Protein AF-0000000070921041 (afdb_homodimer)

Sequence (292 aa):
MDTFMQTALEEARKSLAEGGIPIGAAIVHRGRIIGRGHNRRVQQGSAILHAEMDALENAGRQPASVYRESVLYTTLSPCAMCSGAILLYGIGRVVIGEHRTFQGEEELLRARGVAVEVLQDRDCIQLMRAFITARPQLWNEDIGRAMDTFMQTALEEARKSLAEGGIPIGAAIVHRGRIIGRGHNRRVQQGSAILHAEMDALENAGRQPASVYRESVLYTTLSPCAMCSGAILLYGIGRVVIGEHRTFQGEEELLRARGVAVEVLQDRDCIQLMRAFITARPQLWNEDIGRA

Radius of gyration: 18.03 Å; Cα contacts (8 Å, |Δi|>4): 746; chains: 2; bounding box: 41×50×38 Å

InterPro domains:
  IPR002125 Cytidine and deoxycytidylate deaminase domain [PF00383] (3-97)
  IPR002125 Cytidine and deoxycytidylate deaminase domain [PS51747] (1-116)
  IPR016192 APOBEC/CMP deaminase, zinc-binding [PS00903] (50-86)
  IPR016193 Cytidine deaminase-like [SSF53927] (2-143)

Nearest PDB structures (foldseek):
  8vlm-assembly2_D  TM=9.927E-01  e=1.031E-20  Saccharomyces cerevisiae
  1ysb-assembly1_A  TM=9.900E-01  e=7.938E-21  Saccharomyces cerevisiae
  2o3k-assembly1_B  TM=9.902E-01  e=9.048E-21  Saccharomyces cerevisiae
  8vlj-assembly1_B  TM=9.900E-01  e=1.860E-20  Saccharomyces cerevisiae
  8vlm-assembly2_C  TM=9.827E-01  e=2.263E-20  Saccharomyces cerevisiae

Organism: NCBI:txid713585

Secondary structure (DSSP, 8-state):
--HHHHHHHHHHHHHHHTTS---EEEEEETTEEEEEEE--HHHHT-SS--HHHHHHHHH-S--HHHHHTEEEEEEE---HHHHHHHHHTT--EEEEEE-SS---SHHHHHHTT-EEEE---HHHHHHHHHHHHH-HHHHHHHTT--/--HHHHHHHHHHHHHHHTTS---EEEEEETTEEEEEEE--HHHHT-SS--HHHHHHHHH-S--HHHHHTEEEEEEE---HHHHHHHHHTT--EEEEEE-SS---SHHHHHHTT-EEEE---HHHHHHHHHHHHH-HHHHHHHTT--

Structure (mmCIF, N/CA/C/O backbone):
data_AF-0000000070921041-model_v1
#
loop_
_entity.id
_entity.type
_entity.pdbx_description
1 polymer 'Cytidine deaminase'
#
loop_
_atom_site.group_PDB
_atom_site.id
_atom_site.type_symbol
_atom_site.label_atom_id
_atom_site.label_alt_id
_atom_site.label_comp_id
_atom_site.label_asym_id
_atom_site.label_entity_id
_atom_site.label_seq_id
_atom_site.pdbx_PDB_ins_code
_atom_site.Cartn_x
_atom_site.Cartn_y
_atom_site.Cartn_z
_atom_site.occupancy
_atom_site.B_iso_or_equiv
_atom_site.auth_seq_id
_atom_site.auth_comp_id
_atom_site.auth_asym_id
_atom_site.auth_atom_id
_atom_site.pdbx_PDB_model_num
ATOM 1 N N . MET A 1 1 ? 2.525 25.25 13.242 1 79 1 MET A N 1
ATOM 2 C CA . MET A 1 1 ? 2.748 24.062 12.422 1 79 1 MET A CA 1
ATOM 3 C C . MET A 1 1 ? 4.027 24.203 11.609 1 79 1 MET A C 1
ATOM 5 O O . MET A 1 1 ? 4.344 25.281 11.117 1 79 1 MET A O 1
ATOM 9 N N . ASP A 1 2 ? 4.824 23.156 11.625 1 90.25 2 ASP A N 1
ATOM 10 C CA . ASP A 1 2 ? 6.051 23.266 10.844 1 90.25 2 ASP A CA 1
ATOM 11 C C . ASP A 1 2 ? 5.75 23.219 9.344 1 90.25 2 ASP A C 1
ATOM 13 O O . ASP A 1 2 ? 4.621 22.938 8.945 1 90.25 2 ASP A O 1
ATOM 17 N N . THR A 1 3 ? 6.691 23.672 8.523 1 97.38 3 THR A N 1
ATOM 18 C CA . THR A 1 3 ? 6.523 23.844 7.086 1 97.38 3 THR A CA 1
ATOM 19 C C . THR A 1 3 ? 6.152 22.531 6.418 1 97.38 3 THR A C 1
ATOM 21 O O . THR A 1 3 ? 5.406 22.516 5.438 1 97.38 3 THR A O 1
ATOM 24 N N . PHE A 1 4 ? 6.578 21.438 6.949 1 98.62 4 PHE A N 1
ATOM 25 C CA . PHE A 1 4 ? 6.348 20.141 6.328 1 98.62 4 PHE A CA 1
ATOM 26 C C . PHE A 1 4 ? 4.914 19.672 6.555 1 98.62 4 PHE A C 1
ATOM 28 O O . PHE A 1 4 ? 4.25 19.203 5.629 1 98.62 4 PHE A O 1
ATOM 35 N N . MET A 1 5 ? 4.398 19.844 7.793 1 98.81 5 MET A N 1
ATOM 36 C CA . MET A 1 5 ? 2.992 19.547 8.047 1 98.81 5 MET A CA 1
ATOM 37 C C . MET A 1 5 ? 2.08 20.5 7.277 1 98.81 5 MET A C 1
ATOM 39 O O . MET A 1 5 ? 1.022 20.094 6.793 1 98.81 5 MET A O 1
ATOM 43 N N . GLN A 1 6 ? 2.514 21.719 7.164 1 98.75 6 GLN A N 1
ATOM 44 C CA . GLN A 1 6 ? 1.747 22.672 6.363 1 98.75 6 GLN A CA 1
ATOM 45 C C . GLN A 1 6 ? 1.636 22.203 4.914 1 98.75 6 GLN A C 1
ATOM 47 O O . GLN A 1 6 ? 0.58 22.344 4.293 1 98.75 6 GLN A O 1
ATOM 52 N N . THR A 1 7 ? 2.744 21.688 4.352 1 98.88 7 THR A N 1
ATOM 53 C CA . THR A 1 7 ? 2.73 21.141 3.002 1 98.88 7 THR A CA 1
ATOM 54 C C . THR A 1 7 ? 1.729 19.984 2.896 1 98.88 7 THR A C 1
ATOM 56 O O . THR A 1 7 ? 0.946 19.938 1.945 1 98.88 7 THR A O 1
ATOM 59 N N . ALA A 1 8 ? 1.723 19.047 3.85 1 98.94 8 ALA A N 1
ATOM 60 C CA . ALA A 1 8 ? 0.766 17.953 3.869 1 98.94 8 ALA A CA 1
ATOM 61 C C . ALA A 1 8 ? -0.668 18.469 3.924 1 98.94 8 ALA A C 1
ATOM 63 O O . ALA A 1 8 ? -1.546 17.953 3.223 1 98.94 8 ALA A O 1
ATOM 64 N N . LEU A 1 9 ? -0.879 19.5 4.762 1 98.94 9 LEU A N 1
ATOM 65 C CA . LEU A 1 9 ? -2.215 20.062 4.898 1 98.94 9 LEU A CA 1
ATOM 66 C C . LEU A 1 9 ? -2.664 20.719 3.594 1 98.94 9 LEU A C 1
ATOM 68 O O . LEU A 1 9 ? -3.832 20.609 3.215 1 98.94 9 LEU A O 1
ATOM 72 N N . GLU A 1 10 ? -1.749 21.422 2.916 1 98.94 10 GLU A N 1
ATOM 73 C CA . GLU A 1 10 ? -2.062 22 1.612 1 98.94 10 GLU A CA 1
ATOM 74 C C . GLU A 1 10 ? -2.447 20.906 0.608 1 98.94 10 GLU A C 1
ATOM 76 O O . GLU A 1 10 ? -3.375 21.094 -0.183 1 98.94 10 GLU A O 1
ATOM 81 N N . GLU A 1 11 ? -1.746 19.781 0.626 1 98.94 11 GLU A N 1
ATOM 82 C CA . GLU A 1 11 ? -2.117 18.656 -0.211 1 98.94 11 GLU A CA 1
ATOM 83 C C . GLU A 1 11 ? -3.514 18.141 0.138 1 98.94 11 GLU A C 1
ATOM 85 O O . GLU A 1 11 ? -4.301 17.812 -0.752 1 98.94 11 GLU A O 1
ATOM 90 N N . ALA A 1 12 ? -3.814 18.047 1.405 1 98.94 12 ALA A N 1
ATOM 91 C CA . ALA A 1 12 ? -5.141 17.625 1.835 1 98.94 12 ALA A CA 1
ATOM 92 C C . ALA A 1 12 ? -6.227 18.531 1.27 1 98.94 12 ALA A C 1
ATOM 94 O O . ALA A 1 12 ? -7.258 18.062 0.793 1 98.94 12 ALA A O 1
ATOM 95 N N . ARG A 1 13 ? -5.984 19.812 1.315 1 98.94 13 ARG A N 1
ATOM 96 C CA . ARG A 1 13 ? -6.945 20.781 0.803 1 98.94 13 ARG A CA 1
ATOM 97 C C . ARG A 1 13 ? -7.09 20.656 -0.71 1 98.94 13 ARG A C 1
ATOM 99 O O . ARG A 1 13 ? -8.188 20.844 -1.25 1 98.94 13 ARG A O 1
ATOM 106 N N . LYS A 1 14 ? -6 20.422 -1.391 1 98.88 14 LYS A N 1
ATOM 107 C CA . LYS A 1 14 ? -6.066 20.172 -2.826 1 98.88 14 LYS A CA 1
ATOM 108 C C . LYS A 1 14 ? -6.965 18.984 -3.135 1 98.88 14 LYS A C 1
ATOM 110 O O . LYS A 1 14 ? -7.777 19.031 -4.062 1 98.88 14 LYS A O 1
ATOM 115 N N . SER A 1 15 ? -6.773 17.875 -2.344 1 98.88 15 SER A N 1
ATOM 116 C CA . SER A 1 15 ? -7.629 16.703 -2.529 1 98.88 15 SER A CA 1
ATOM 117 C C . SER A 1 15 ? -9.102 17.062 -2.406 1 98.88 15 SER A C 1
ATOM 119 O O . SER A 1 15 ? -9.914 16.703 -3.258 1 98.88 15 SER A O 1
ATOM 121 N N . LEU A 1 16 ? -9.414 17.766 -1.39 1 98.81 16 LEU A N 1
ATOM 122 C CA . LEU A 1 16 ? -10.789 18.172 -1.144 1 98.81 16 LEU A CA 1
ATOM 123 C C . LEU A 1 16 ? -11.32 19 -2.305 1 98.81 16 LEU A C 1
ATOM 125 O O . LEU A 1 16 ? -12.445 18.781 -2.77 1 98.81 16 LEU A O 1
ATOM 129 N N . ALA A 1 17 ? -10.539 19.906 -2.766 1 98.69 17 ALA A N 1
ATOM 130 C CA . ALA A 1 17 ? -10.938 20.812 -3.848 1 98.69 17 ALA A CA 1
ATOM 131 C C . ALA A 1 17 ? -11.219 20.031 -5.129 1 98.69 17 ALA A C 1
ATOM 133 O O . ALA A 1 17 ? -12.031 20.453 -5.957 1 98.69 17 ALA A O 1
ATOM 134 N N . GLU A 1 18 ? -10.609 18.875 -5.273 1 98.44 18 GLU A N 1
ATOM 135 C CA . GLU A 1 18 ? -10.766 18.031 -6.453 1 98.44 18 GLU A CA 1
ATOM 136 C C . GLU A 1 18 ? -11.906 17.016 -6.27 1 98.44 18 GLU A C 1
ATOM 138 O O . GLU A 1 18 ? -12.148 16.188 -7.145 1 98.44 18 GLU A O 1
ATOM 143 N N . GLY A 1 19 ? -12.523 17.094 -5.121 1 97.94 19 GLY A N 1
ATOM 144 C CA . GLY A 1 19 ? -13.633 16.188 -4.863 1 97.94 19 GLY A CA 1
ATOM 145 C C . GLY A 1 19 ? -13.203 14.914 -4.145 1 97.94 19 GLY A C 1
ATOM 146 O O . GLY A 1 19 ? -14 13.984 -4.012 1 97.94 19 GLY A O 1
ATOM 147 N N . GLY A 1 20 ? -11.945 14.891 -3.654 1 98.62 20 GLY A N 1
ATOM 148 C CA . GLY A 1 20 ? -11.43 13.703 -2.982 1 98.62 20 GLY A CA 1
ATOM 149 C C . GLY A 1 20 ? -11.484 13.805 -1.47 1 98.62 20 GLY A C 1
ATOM 150 O O . GLY A 1 20 ? -12.133 14.703 -0.927 1 98.62 20 GLY A O 1
ATOM 151 N N . ILE A 1 21 ? -10.922 12.836 -0.772 1 98.75 21 ILE A N 1
ATOM 152 C CA . ILE A 1 21 ? -10.844 12.781 0.683 1 98.75 21 ILE A CA 1
ATOM 153 C C . ILE A 1 21 ? -9.68 13.648 1.165 1 98.75 21 ILE A C 1
ATOM 155 O O . ILE A 1 21 ? -8.555 13.516 0.67 1 98.75 21 ILE A O 1
ATOM 159 N N . PRO A 1 22 ? -9.898 14.523 2.076 1 98.94 22 PRO A N 1
ATOM 160 C CA . PRO A 1 22 ? -8.898 15.539 2.402 1 98.94 22 PRO A CA 1
ATOM 161 C C . PRO A 1 22 ? -7.793 15.008 3.311 1 98.94 22 PRO A C 1
ATOM 163 O O . PRO A 1 22 ? -7.695 15.422 4.473 1 98.94 22 PRO A O 1
ATOM 166 N N . ILE A 1 23 ? -6.977 14.242 2.822 1 98.94 23 ILE A N 1
ATOM 167 C CA . ILE A 1 23 ? -5.773 13.734 3.475 1 98.94 23 ILE A CA 1
ATOM 168 C C . ILE A 1 23 ? -4.551 14.031 2.605 1 98.94 23 ILE A C 1
ATOM 170 O O . ILE A 1 23 ? -4.59 13.844 1.388 1 98.94 23 ILE A O 1
ATOM 174 N N . GLY A 1 24 ? -3.539 14.547 3.166 1 98.94 24 GLY A N 1
ATOM 175 C CA . GLY A 1 24 ? -2.299 14.867 2.477 1 98.94 24 GLY A CA 1
ATOM 176 C C . GLY A 1 24 ? -1.066 14.367 3.203 1 98.94 24 GLY A C 1
ATOM 177 O O . GLY A 1 24 ? -1.132 14.023 4.387 1 98.94 24 GLY A O 1
ATOM 178 N N . ALA A 1 25 ? 0.027 14.258 2.477 1 99 25 ALA A N 1
ATOM 179 C CA . ALA A 1 25 ? 1.278 13.742 3.027 1 99 25 ALA A CA 1
ATOM 180 C C . ALA A 1 25 ? 2.482 14.352 2.314 1 99 25 ALA A C 1
ATOM 182 O O . ALA A 1 25 ? 2.357 14.859 1.198 1 99 25 ALA A O 1
ATOM 183 N N . ALA A 1 26 ? 3.572 14.32 2.988 1 98.94 26 ALA A N 1
ATOM 184 C CA . ALA A 1 26 ? 4.863 14.742 2.447 1 98.94 26 ALA A CA 1
ATOM 185 C C . ALA A 1 26 ? 5.996 13.883 3.008 1 98.94 26 ALA A C 1
ATOM 187 O O . ALA A 1 26 ? 5.996 13.539 4.191 1 98.94 26 ALA A O 1
ATOM 188 N N . ILE A 1 27 ? 6.879 13.523 2.203 1 98.94 27 ILE A N 1
ATOM 189 C CA . ILE A 1 27 ? 8.094 12.812 2.588 1 98.94 27 ILE A CA 1
ATOM 190 C C . ILE A 1 27 ? 9.281 13.773 2.568 1 98.94 27 ILE A C 1
ATOM 192 O O . ILE A 1 27 ? 9.555 14.406 1.551 1 98.94 27 ILE A O 1
ATOM 196 N N . VAL A 1 28 ? 9.977 13.867 3.678 1 98.94 28 VAL A N 1
ATOM 197 C CA . VAL A 1 28 ? 11.055 14.836 3.846 1 98.94 28 VAL A CA 1
ATOM 198 C C . VAL A 1 28 ? 12.383 14.102 4.066 1 98.94 28 VAL A C 1
ATOM 200 O O . VAL A 1 28 ? 12.477 13.242 4.941 1 98.94 28 VAL A O 1
ATOM 203 N N . HIS A 1 29 ? 13.367 14.352 3.297 1 98.75 29 HIS A N 1
ATOM 204 C CA . HIS A 1 29 ? 14.727 13.828 3.436 1 98.75 29 HIS A CA 1
ATOM 205 C C . HIS A 1 29 ? 15.734 14.961 3.619 1 98.75 29 HIS A C 1
ATOM 207 O O . HIS A 1 29 ? 15.891 15.805 2.736 1 98.75 29 HIS A O 1
ATOM 213 N N . ARG A 1 30 ? 16.328 15 4.73 1 97.5 30 ARG A N 1
ATOM 214 C CA . ARG A 1 30 ? 17.359 15.984 5.031 1 97.5 30 ARG A CA 1
ATOM 215 C C . ARG A 1 30 ? 16.859 17.406 4.77 1 97.5 30 ARG A C 1
ATOM 217 O O . ARG A 1 30 ? 17.516 18.188 4.078 1 97.5 30 ARG A O 1
ATOM 224 N N . GLY A 1 31 ? 15.672 17.609 5.227 1 97.5 31 GLY A N 1
ATOM 225 C CA . GLY A 1 31 ? 15.117 18.953 5.215 1 97.5 31 GLY A CA 1
ATOM 226 C C . GLY A 1 31 ? 14.484 19.328 3.889 1 97.5 31 GLY A C 1
ATOM 227 O O . GLY A 1 31 ? 14.031 20.453 3.709 1 97.5 31 GLY A O 1
ATOM 228 N N . ARG A 1 32 ? 14.414 18.391 3.012 1 98.19 32 ARG A N 1
ATOM 229 C CA . ARG A 1 32 ? 13.828 18.656 1.701 1 98.19 32 ARG A CA 1
ATOM 230 C C . ARG A 1 32 ? 12.664 17.703 1.429 1 98.19 32 ARG A C 1
ATOM 232 O O . ARG A 1 32 ? 12.75 16.516 1.706 1 98.19 32 ARG A O 1
ATOM 239 N N . ILE A 1 33 ? 11.633 18.297 0.869 1 98.88 33 ILE A N 1
ATOM 240 C CA . ILE A 1 33 ? 10.516 17.453 0.438 1 98.88 33 ILE A CA 1
ATOM 241 C C . ILE A 1 33 ? 10.891 16.719 -0.843 1 98.88 33 ILE A C 1
ATOM 243 O O . ILE A 1 33 ? 11.172 17.344 -1.869 1 98.88 33 ILE A O 1
ATOM 247 N N . ILE A 1 34 ? 10.891 15.43 -0.794 1 98.81 34 ILE A N 1
ATOM 248 C CA . ILE A 1 34 ? 11.266 14.672 -1.98 1 98.81 34 ILE A CA 1
ATOM 249 C C . ILE A 1 34 ? 10.023 14.078 -2.631 1 98.81 34 ILE A C 1
ATOM 251 O O . ILE A 1 34 ? 10.07 13.594 -3.766 1 98.81 34 ILE A O 1
ATOM 255 N N . GLY A 1 35 ? 8.891 14.125 -1.962 1 98.81 35 GLY A N 1
ATOM 256 C CA . GLY A 1 35 ? 7.59 13.703 -2.463 1 98.81 35 GLY A CA 1
ATOM 257 C C . GLY A 1 35 ? 6.434 14.219 -1.625 1 98.81 35 GLY A C 1
ATOM 258 O O . GLY A 1 35 ? 6.539 14.305 -0.4 1 98.81 35 GLY A O 1
ATOM 259 N N . ARG A 1 36 ? 5.438 14.594 -2.227 1 98.88 36 ARG A N 1
ATOM 260 C CA . ARG A 1 36 ? 4.18 14.961 -1.581 1 98.88 36 ARG A CA 1
ATOM 261 C C . ARG A 1 36 ? 2.986 14.461 -2.387 1 98.88 36 ARG A C 1
ATOM 263 O O . ARG A 1 36 ? 3.109 14.188 -3.582 1 98.88 36 ARG A O 1
ATOM 270 N N . GLY A 1 37 ? 1.929 14.273 -1.72 1 98.88 37 GLY A N 1
ATOM 271 C CA . GLY A 1 37 ? 0.734 13.773 -2.379 1 98.88 37 GLY A CA 1
ATOM 272 C C . GLY A 1 37 ? -0.513 13.883 -1.522 1 98.88 37 GLY A C 1
ATOM 273 O O . GLY A 1 37 ? -0.462 14.406 -0.408 1 98.88 37 GLY A O 1
ATOM 274 N N . HIS A 1 38 ? -1.602 13.578 -2.1 1 98.94 38 HIS A N 1
ATOM 275 C CA . HIS A 1 38 ? -2.898 13.594 -1.432 1 98.94 38 HIS A CA 1
ATOM 276 C C . HIS A 1 38 ? -3.771 12.438 -1.904 1 98.94 38 HIS A C 1
ATOM 278 O O . HIS A 1 38 ? -3.441 11.766 -2.883 1 98.94 38 HIS A O 1
ATOM 284 N N . ASN A 1 39 ? -4.73 12.117 -1.032 1 98.88 39 ASN A N 1
ATOM 285 C CA . ASN A 1 39 ? -5.664 11.07 -1.422 1 98.88 39 ASN A CA 1
ATOM 286 C C . ASN A 1 39 ? -6.27 11.344 -2.797 1 98.88 39 ASN A C 1
ATOM 288 O O . ASN A 1 39 ? -6.797 12.43 -3.045 1 98.88 39 ASN A O 1
ATOM 292 N N . ARG A 1 40 ? -6.109 10.336 -3.697 1 98.69 40 ARG A N 1
ATOM 293 C CA . ARG A 1 40 ? -6.582 10.484 -5.07 1 98.69 40 ARG A CA 1
ATOM 294 C C . ARG A 1 40 ? -7.535 9.359 -5.449 1 98.69 40 ARG A C 1
ATOM 296 O O . ARG A 1 40 ? -7.742 9.086 -6.637 1 98.69 40 ARG A O 1
ATOM 303 N N . ARG A 1 41 ? -8.031 8.664 -4.473 1 98.44 41 ARG A N 1
ATOM 304 C CA . ARG A 1 41 ? -8.891 7.508 -4.719 1 98.44 41 ARG A CA 1
ATOM 305 C C . ARG A 1 41 ? -10.094 7.895 -5.57 1 98.44 41 ARG A C 1
ATOM 307 O O . ARG A 1 41 ? -10.398 7.234 -6.57 1 98.44 41 ARG A O 1
ATOM 314 N N . VAL A 1 42 ? -10.734 9 -5.203 1 98.06 42 VAL A N 1
ATOM 315 C CA . VAL A 1 42 ? -11.953 9.43 -5.895 1 98.06 42 VAL A CA 1
ATOM 316 C C . VAL A 1 42 ? -11.594 10.008 -7.258 1 98.06 42 VAL A C 1
ATOM 318 O O . VAL A 1 42 ? -12.156 9.609 -8.281 1 98.06 42 VAL A O 1
ATOM 321 N N . GLN A 1 43 ? -10.625 10.875 -7.328 1 98.38 43 GLN A N 1
ATOM 322 C CA . GLN A 1 43 ? -10.242 11.633 -8.516 1 98.38 43 GLN A CA 1
ATOM 323 C C . GLN A 1 43 ? -9.828 10.703 -9.648 1 98.38 43 GLN A C 1
ATOM 325 O O . GLN A 1 43 ? -10.078 10.992 -10.82 1 98.38 43 GLN A O 1
ATOM 330 N N . GLN A 1 44 ? -9.219 9.57 -9.227 1 98 44 GLN A N 1
ATOM 331 C CA . GLN A 1 44 ? -8.633 8.711 -10.25 1 98 44 GLN A CA 1
ATOM 332 C C . GLN A 1 44 ? -9.273 7.328 -10.234 1 98 44 GLN A C 1
ATOM 334 O O . GLN A 1 44 ? -8.828 6.422 -10.945 1 98 44 GLN A O 1
ATOM 339 N N . GLY A 1 45 ? -10.312 7.211 -9.398 1 97.69 45 GLY A N 1
ATOM 340 C CA . GLY A 1 45 ? -10.906 5.895 -9.258 1 97.69 45 GLY A CA 1
ATOM 341 C C . GLY A 1 45 ? -9.93 4.84 -8.789 1 97.69 45 GLY A C 1
ATOM 342 O O . GLY A 1 45 ? -9.992 3.688 -9.219 1 97.69 45 GLY A O 1
ATOM 343 N N . SER A 1 46 ? -8.992 5.23 -7.965 1 98.56 46 SER A N 1
ATOM 344 C CA . SER A 1 46 ? -7.902 4.355 -7.555 1 98.56 46 SER A CA 1
ATOM 345 C C . SER A 1 46 ? -8.25 3.604 -6.273 1 98.56 46 SER A C 1
ATOM 347 O O . SER A 1 46 ? -8.828 4.18 -5.348 1 98.56 46 SER A O 1
ATOM 349 N N . ALA A 1 47 ? -7.805 2.373 -6.16 1 98.19 47 ALA A N 1
ATOM 350 C CA . ALA A 1 47 ? -7.953 1.614 -4.922 1 98.19 47 ALA A CA 1
ATOM 351 C C . ALA A 1 47 ? -6.766 1.842 -3.99 1 98.19 47 ALA A C 1
ATOM 353 O O . ALA A 1 47 ? -6.84 1.543 -2.795 1 98.19 47 ALA A O 1
ATOM 354 N N . ILE A 1 48 ? -5.676 2.396 -4.52 1 98.69 48 ILE A N 1
ATOM 355 C CA . ILE A 1 48 ? -4.484 2.268 -3.688 1 98.69 48 ILE A CA 1
ATOM 356 C C . ILE A 1 48 ? -3.877 3.648 -3.439 1 98.69 48 ILE A C 1
ATOM 358 O O . ILE A 1 48 ? -3 3.803 -2.586 1 98.69 48 ILE A O 1
ATOM 362 N N . LEU A 1 49 ? -4.355 4.723 -4.117 1 98.81 49 LEU A N 1
ATOM 363 C CA . LEU A 1 49 ? -3.688 6.02 -4.035 1 98.81 49 LEU A CA 1
ATOM 364 C C . LEU A 1 49 ? -4.195 6.816 -2.84 1 98.81 49 LEU A C 1
ATOM 366 O O . LEU A 1 49 ? -4.785 7.887 -3.008 1 98.81 49 LEU A O 1
ATOM 370 N N . HIS A 1 50 ? -3.924 6.309 -1.628 1 98.94 50 HIS A N 1
ATOM 371 C CA . HIS A 1 50 ? -4.02 7.133 -0.428 1 98.94 50 HIS A CA 1
ATOM 372 C C . HIS A 1 50 ? -2.967 8.234 -0.433 1 98.94 50 HIS A C 1
ATOM 374 O O . HIS A 1 50 ? -2.088 8.258 -1.297 1 98.94 50 HIS A O 1
ATOM 380 N N . ALA A 1 51 ? -3.07 9.156 0.497 1 98.94 51 ALA A N 1
ATOM 381 C CA . ALA A 1 51 ? -2.184 10.312 0.509 1 98.94 51 ALA A CA 1
ATOM 382 C C . ALA A 1 51 ? -0.725 9.891 0.635 1 98.94 51 ALA A C 1
ATOM 384 O O . ALA A 1 51 ? 0.137 10.383 -0.099 1 98.94 51 ALA A O 1
ATOM 385 N N . GLU A 1 52 ? -0.414 9 1.618 1 98.94 52 GLU A N 1
ATOM 386 C CA . GLU A 1 52 ? 0.952 8.539 1.842 1 98.94 52 GLU A CA 1
ATOM 387 C C . GLU A 1 52 ? 1.479 7.773 0.632 1 98.94 52 GLU A C 1
ATOM 389 O O . GLU A 1 52 ? 2.643 7.922 0.254 1 98.94 52 GLU A O 1
ATOM 394 N N . MET A 1 53 ? 0.589 6.938 -0.002 1 98.94 53 MET A N 1
ATOM 395 C CA . MET A 1 53 ? 0.966 6.195 -1.201 1 98.94 53 MET A CA 1
ATOM 396 C C . MET A 1 53 ? 1.268 7.141 -2.355 1 98.94 53 MET A C 1
ATOM 398 O O . MET A 1 53 ? 2.23 6.938 -3.098 1 98.94 53 MET A O 1
ATOM 402 N N . ASP A 1 54 ? 0.437 8.148 -2.48 1 98.94 54 ASP A N 1
ATOM 403 C CA . ASP A 1 54 ? 0.654 9.156 -3.514 1 98.94 54 ASP A CA 1
ATOM 404 C C . ASP A 1 54 ? 1.972 9.891 -3.293 1 98.94 54 ASP A C 1
ATOM 406 O O . ASP A 1 54 ? 2.695 10.18 -4.246 1 98.94 54 ASP A O 1
ATOM 410 N N . ALA A 1 55 ? 2.281 10.242 -2.057 1 98.94 55 ALA A N 1
ATOM 411 C CA . ALA A 1 55 ? 3.545 10.898 -1.733 1 98.94 55 ALA A CA 1
ATOM 412 C C . ALA A 1 55 ? 4.73 10 -2.076 1 98.94 55 ALA A C 1
ATOM 414 O O . ALA A 1 55 ? 5.723 10.461 -2.643 1 98.94 55 ALA A O 1
ATOM 415 N N . LEU A 1 56 ? 4.621 8.711 -1.715 1 98.88 56 LEU A N 1
ATOM 416 C CA . LEU A 1 56 ? 5.672 7.75 -2.033 1 98.88 56 LEU A CA 1
ATOM 417 C C . LEU A 1 56 ? 5.852 7.621 -3.541 1 98.88 56 LEU A C 1
ATOM 419 O O . LEU A 1 56 ? 6.98 7.586 -4.035 1 98.88 56 LEU A O 1
ATOM 423 N N . GLU A 1 57 ? 4.746 7.551 -4.246 1 98.81 57 GLU A N 1
ATOM 424 C CA . GLU A 1 57 ? 4.801 7.457 -5.703 1 98.81 57 GLU A CA 1
ATOM 425 C C . GLU A 1 57 ? 5.496 8.672 -6.309 1 98.81 57 GLU A C 1
ATOM 427 O O . GLU A 1 57 ? 6.285 8.539 -7.246 1 98.81 57 GLU A O 1
ATOM 432 N N . ASN A 1 58 ? 5.215 9.828 -5.793 1 98.75 58 ASN A N 1
ATOM 433 C CA . ASN A 1 58 ? 5.793 11.07 -6.305 1 98.75 58 ASN A CA 1
ATOM 434 C C . ASN A 1 58 ? 7.266 11.203 -5.926 1 98.75 58 ASN A C 1
ATOM 436 O O . ASN A 1 58 ? 8.031 11.883 -6.609 1 98.75 58 ASN A O 1
ATOM 440 N N . ALA A 1 59 ? 7.664 10.641 -4.773 1 98.31 59 ALA A N 1
ATOM 441 C CA . ALA A 1 59 ? 9.078 10.57 -4.43 1 98.31 59 ALA A CA 1
ATOM 442 C C . ALA A 1 59 ? 9.828 9.648 -5.383 1 98.31 59 ALA A C 1
ATOM 444 O O . ALA A 1 59 ? 11.008 9.875 -5.688 1 98.31 59 ALA A O 1
ATOM 445 N N . GLY A 1 60 ? 9.078 8.594 -5.859 1 97.56 60 GLY A N 1
ATOM 446 C CA . GLY A 1 60 ? 9.664 7.641 -6.793 1 97.56 60 GLY A CA 1
ATOM 447 C C . GLY A 1 60 ? 10.57 6.625 -6.121 1 97.56 60 GLY A C 1
ATOM 448 O O . GLY A 1 60 ? 10.633 6.562 -4.891 1 97.56 60 GLY A O 1
ATOM 449 N N . ARG A 1 61 ? 11.133 5.801 -6.941 1 96.62 61 ARG A N 1
ATOM 450 C CA . ARG A 1 61 ? 12.117 4.836 -6.445 1 96.62 61 ARG A CA 1
ATOM 451 C C . ARG A 1 61 ? 13.359 5.543 -5.922 1 96.62 61 ARG A C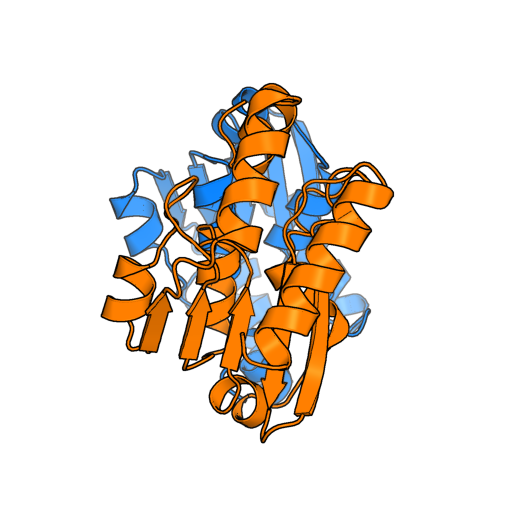 1
ATOM 453 O O . ARG A 1 61 ? 13.977 6.34 -6.637 1 96.62 61 ARG A O 1
ATOM 460 N N . GLN A 1 62 ? 13.664 5.367 -4.629 1 96.25 62 GLN A N 1
ATOM 461 C CA . GLN A 1 62 ? 14.836 5.926 -3.963 1 96.25 62 GLN A CA 1
ATOM 462 C C . GLN A 1 62 ? 15.719 4.82 -3.389 1 96.25 62 GLN A C 1
ATOM 464 O O . GLN A 1 62 ? 15.234 3.732 -3.072 1 96.25 62 GLN A O 1
ATOM 469 N N . PRO A 1 63 ? 17.016 5.125 -3.262 1 94.94 63 PRO A N 1
ATOM 470 C CA . PRO A 1 63 ? 17.812 4.207 -2.459 1 94.94 63 PRO A CA 1
ATOM 471 C C . PRO A 1 63 ? 17.266 4.016 -1.048 1 94.94 63 PRO A C 1
ATOM 473 O O . PRO A 1 63 ? 16.719 4.949 -0.463 1 94.94 63 PRO A O 1
ATOM 476 N N . ALA A 1 64 ? 17.453 2.832 -0.549 1 95.06 64 ALA A N 1
ATOM 477 C CA . ALA A 1 64 ? 16.922 2.48 0.768 1 95.06 64 ALA A CA 1
ATOM 478 C C . ALA A 1 64 ? 17.375 3.482 1.824 1 95.06 64 ALA A C 1
ATOM 480 O O . ALA A 1 64 ? 16.625 3.811 2.744 1 95.06 64 ALA A O 1
ATOM 481 N N . SER A 1 65 ? 18.594 3.975 1.703 1 96.38 65 SER A N 1
ATOM 482 C CA . SER A 1 65 ? 19.125 4.906 2.686 1 96.38 65 SER A CA 1
ATOM 483 C C . SER A 1 65 ? 18.328 6.203 2.715 1 96.38 65 SER A C 1
ATOM 485 O O . SER A 1 65 ? 18.172 6.816 3.773 1 96.38 65 SER A O 1
ATOM 487 N N . VAL A 1 66 ? 17.859 6.574 1.582 1 97.81 66 VAL A N 1
ATOM 488 C CA . VAL A 1 66 ? 17.094 7.812 1.503 1 97.81 66 VAL A CA 1
ATOM 489 C C . VAL A 1 66 ? 15.797 7.664 2.297 1 97.81 66 VAL A C 1
ATOM 491 O O . VAL A 1 66 ? 15.484 8.492 3.152 1 97.81 66 VAL A O 1
ATOM 494 N N . TYR A 1 67 ? 15.016 6.594 2.078 1 98 67 TYR A N 1
ATOM 495 C CA . TYR A 1 67 ? 13.766 6.387 2.801 1 98 67 TYR A CA 1
ATOM 496 C C . TYR A 1 67 ? 14.031 6.168 4.289 1 98 67 TYR A C 1
ATOM 498 O O . TYR A 1 67 ? 13.281 6.668 5.133 1 98 67 TYR A O 1
ATOM 506 N N . ARG A 1 68 ? 15.062 5.488 4.602 1 97.62 68 ARG A N 1
ATOM 507 C CA . ARG A 1 68 ? 15.383 5.219 5.996 1 97.62 68 ARG A CA 1
ATOM 508 C C . ARG A 1 68 ? 15.641 6.512 6.762 1 97.62 68 ARG A C 1
ATOM 510 O O . ARG A 1 68 ? 15.328 6.613 7.949 1 97.62 68 ARG A O 1
ATOM 517 N N . GLU A 1 69 ? 16.188 7.492 6.047 1 98.12 69 GLU A N 1
ATOM 518 C CA . GLU A 1 69 ? 16.547 8.766 6.664 1 98.12 69 GLU A CA 1
ATOM 519 C C . GLU A 1 69 ? 15.414 9.781 6.531 1 98.12 69 GLU A C 1
ATOM 521 O O . GLU A 1 69 ? 15.539 10.922 6.973 1 98.12 69 GLU A O 1
ATOM 526 N N . SER A 1 70 ? 14.336 9.344 6.023 1 98.62 70 SER A N 1
ATOM 527 C CA . SER A 1 70 ? 13.25 10.281 5.742 1 98.62 70 SER A CA 1
ATOM 528 C C . SER A 1 70 ? 12.25 10.328 6.891 1 98.62 70 SER A C 1
ATOM 530 O O . SER A 1 70 ? 12.242 9.445 7.754 1 98.62 70 SER A O 1
ATOM 532 N N . VAL A 1 71 ? 11.516 11.398 6.941 1 98.88 71 VAL A N 1
ATOM 533 C CA . VAL A 1 71 ? 10.352 11.594 7.801 1 98.88 71 VAL A CA 1
ATOM 534 C C . VAL A 1 71 ? 9.094 11.711 6.945 1 98.88 71 VAL A C 1
ATOM 536 O O . VAL A 1 71 ? 9.078 12.438 5.949 1 98.88 71 VAL A O 1
ATOM 539 N N . LEU A 1 72 ? 8.094 10.969 7.27 1 98.94 72 LEU A N 1
ATOM 540 C CA . LEU A 1 72 ? 6.805 11.086 6.598 1 98.94 72 LEU A CA 1
ATOM 541 C C . LEU A 1 72 ? 5.84 11.938 7.418 1 98.94 72 LEU A C 1
ATOM 543 O O . LEU A 1 72 ? 5.586 11.641 8.586 1 98.94 72 LEU A O 1
ATOM 547 N N . TYR A 1 73 ? 5.402 13 6.852 1 98.94 73 TYR A N 1
ATOM 548 C CA . TYR A 1 73 ? 4.32 13.812 7.406 1 98.94 73 TYR A CA 1
ATOM 549 C C . TYR A 1 73 ? 2.984 13.438 6.777 1 98.94 73 TYR A C 1
ATOM 551 O O . TYR A 1 73 ? 2.867 13.359 5.555 1 98.94 73 TYR A O 1
ATOM 559 N N . THR A 1 74 ? 1.99 13.219 7.535 1 98.94 74 THR A N 1
ATOM 560 C CA . THR A 1 74 ? 0.65 12.906 7.047 1 98.94 74 THR A CA 1
ATOM 561 C C . THR A 1 74 ? -0.409 13.562 7.93 1 98.94 74 THR A C 1
ATOM 563 O O . THR A 1 74 ? -0.248 13.641 9.148 1 98.94 74 THR A O 1
ATOM 566 N N . THR A 1 75 ? -1.461 14.078 7.324 1 98.94 75 THR A N 1
ATOM 567 C CA . THR A 1 75 ? -2.436 14.867 8.078 1 98.94 75 THR A CA 1
ATOM 568 C C . THR A 1 75 ? -3.301 13.961 8.953 1 98.94 75 THR A C 1
ATOM 570 O O . THR A 1 75 ? -3.957 14.438 9.883 1 98.94 75 THR A O 1
ATOM 573 N N . LEU A 1 76 ? -3.348 12.688 8.672 1 98.94 76 LEU A N 1
ATOM 574 C CA . LEU A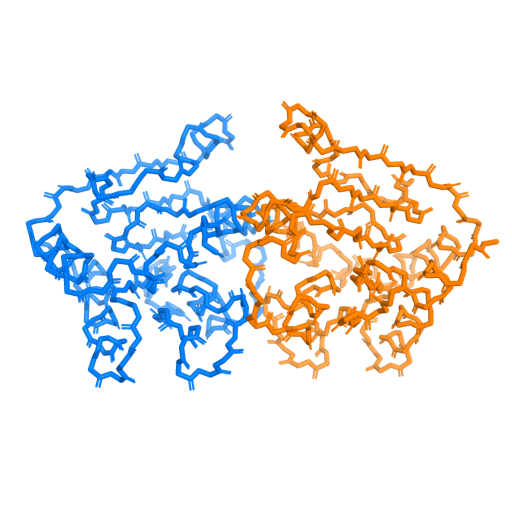 1 76 ? -4.156 11.711 9.398 1 98.94 76 LEU A CA 1
ATOM 575 C C . LEU A 1 76 ? -3.352 10.453 9.688 1 98.94 76 LEU A C 1
ATOM 577 O O . LEU A 1 76 ? -2.467 10.086 8.914 1 98.94 76 LEU A O 1
ATOM 581 N N . SER A 1 77 ? -3.668 9.758 10.797 1 98.94 77 SER A N 1
ATOM 582 C CA . SER A 1 77 ? -3.014 8.5 11.156 1 98.94 77 SER A CA 1
ATOM 583 C C . SER A 1 77 ? -3.055 7.504 10 1 98.94 77 SER A C 1
ATOM 585 O O . SER A 1 77 ? -4.113 7.273 9.414 1 98.94 77 SER A O 1
ATOM 587 N N . PRO A 1 78 ? -1.903 6.941 9.617 1 98.94 78 PRO A N 1
ATOM 588 C CA . PRO A 1 78 ? -1.859 6.082 8.438 1 98.94 78 PRO A CA 1
ATOM 589 C C . PRO A 1 78 ? -2.592 4.758 8.641 1 98.94 78 PRO A C 1
ATOM 591 O O . PRO A 1 78 ? -2.469 4.137 9.695 1 98.94 78 PRO A O 1
ATOM 594 N N . CYS A 1 79 ? -3.332 4.305 7.641 1 98.81 79 CYS A N 1
ATOM 595 C CA . CYS A 1 79 ? -4.047 3.031 7.641 1 98.81 79 CYS A CA 1
ATOM 596 C C . CYS A 1 79 ? -3.074 1.86 7.559 1 98.81 79 CYS A C 1
ATOM 598 O O . CYS A 1 79 ? -1.86 2.059 7.496 1 98.81 79 CYS A O 1
ATOM 600 N N . ALA A 1 80 ? -3.592 0.701 7.488 1 98.88 80 ALA A N 1
ATOM 601 C CA . ALA A 1 80 ? -2.773 -0.509 7.445 1 98.88 80 ALA A CA 1
ATOM 602 C C . ALA A 1 80 ? -1.915 -0.548 6.188 1 98.88 80 ALA A C 1
ATOM 604 O O . ALA A 1 80 ? -0.728 -0.879 6.246 1 98.88 80 ALA A O 1
ATOM 605 N N . MET A 1 81 ? -2.465 -0.217 5.008 1 98.88 81 MET A N 1
ATOM 606 C CA . MET A 1 81 ? -1.724 -0.21 3.748 1 98.88 81 MET A CA 1
ATOM 607 C C . MET A 1 81 ? -0.569 0.785 3.803 1 98.88 81 MET A C 1
ATOM 609 O O . MET A 1 81 ? 0.574 0.432 3.504 1 98.88 81 MET A O 1
ATOM 613 N N . CYS A 1 82 ? -0.857 1.979 4.246 1 98.94 82 CYS A N 1
ATOM 614 C CA . CYS A 1 82 ? 0.143 3.039 4.277 1 98.94 82 CYS A CA 1
ATOM 615 C C . CYS A 1 82 ? 1.184 2.777 5.359 1 98.94 82 CYS A C 1
ATOM 617 O O . CYS A 1 82 ? 2.365 3.072 5.176 1 98.94 82 CYS A O 1
ATOM 619 N N . SER A 1 83 ? 0.714 2.293 6.488 1 98.94 83 SER A N 1
ATOM 620 C CA . SER A 1 83 ? 1.656 1.901 7.531 1 98.94 83 SER A CA 1
ATOM 621 C C . SER A 1 83 ? 2.57 0.776 7.055 1 98.94 83 SER A C 1
ATOM 623 O O . SER A 1 83 ? 3.764 0.766 7.367 1 98.94 83 SER A O 1
ATOM 625 N N . GLY A 1 84 ? 1.947 -0.189 6.336 1 98.94 84 GLY A N 1
ATOM 626 C CA . GLY A 1 84 ? 2.766 -1.235 5.746 1 98.94 84 GLY A CA 1
ATOM 627 C C . GLY A 1 84 ? 3.834 -0.701 4.812 1 98.94 84 GLY A C 1
ATOM 628 O O . GLY A 1 84 ? 4.961 -1.204 4.793 1 98.94 84 GLY A O 1
ATOM 629 N N . ALA A 1 85 ? 3.492 0.287 4.016 1 98.88 85 ALA A N 1
ATOM 630 C CA . ALA A 1 85 ? 4.461 0.903 3.115 1 98.88 85 ALA A CA 1
ATOM 631 C C . ALA A 1 85 ? 5.586 1.573 3.895 1 98.88 85 ALA A C 1
ATOM 633 O O . ALA A 1 85 ? 6.754 1.49 3.508 1 98.88 85 ALA A O 1
ATOM 634 N N . ILE A 1 86 ? 5.238 2.273 4.98 1 98.94 86 ILE A N 1
ATOM 635 C CA . ILE A 1 86 ? 6.215 2.91 5.859 1 98.94 86 ILE A CA 1
ATOM 636 C C . ILE A 1 86 ? 7.211 1.868 6.363 1 98.94 86 ILE A C 1
ATOM 638 O O . ILE A 1 86 ? 8.422 2.092 6.328 1 98.94 86 ILE A O 1
ATOM 642 N N . LEU A 1 87 ? 6.688 0.731 6.777 1 98.88 87 LEU A N 1
ATOM 643 C CA . LEU A 1 87 ? 7.531 -0.344 7.289 1 98.88 87 LEU A CA 1
ATOM 644 C C . LEU A 1 87 ? 8.375 -0.951 6.168 1 98.88 87 LEU A C 1
ATOM 646 O O . LEU A 1 87 ? 9.562 -1.208 6.352 1 98.88 87 LEU A O 1
ATOM 650 N N . LEU A 1 88 ? 7.789 -1.171 5.016 1 98.56 88 LEU A N 1
ATOM 651 C CA . LEU A 1 88 ? 8.492 -1.774 3.885 1 98.56 88 LEU A CA 1
ATOM 652 C C . LEU A 1 88 ? 9.727 -0.963 3.518 1 98.56 88 LEU A C 1
ATOM 654 O O . LEU A 1 88 ? 10.797 -1.526 3.295 1 98.56 88 LEU A O 1
ATOM 658 N N . TYR A 1 89 ? 9.602 0.376 3.504 1 98.19 89 TYR A N 1
ATOM 659 C CA . TYR A 1 89 ? 10.672 1.23 2.998 1 98.19 89 TYR A CA 1
ATOM 660 C C . TYR A 1 89 ? 11.555 1.734 4.137 1 98.19 89 TYR A C 1
ATOM 662 O O . TYR A 1 89 ? 12.477 2.521 3.912 1 98.19 89 TYR A O 1
ATOM 670 N N . GLY A 1 90 ? 11.203 1.348 5.332 1 98.31 90 GLY A N 1
ATOM 671 C CA . GLY A 1 90 ? 12.062 1.607 6.477 1 98.31 90 GLY A CA 1
ATOM 672 C C . GLY A 1 90 ? 12.055 3.059 6.918 1 98.31 90 GLY A C 1
ATOM 673 O O . GLY A 1 90 ? 13.047 3.566 7.43 1 98.31 90 GLY A O 1
ATOM 674 N N . ILE A 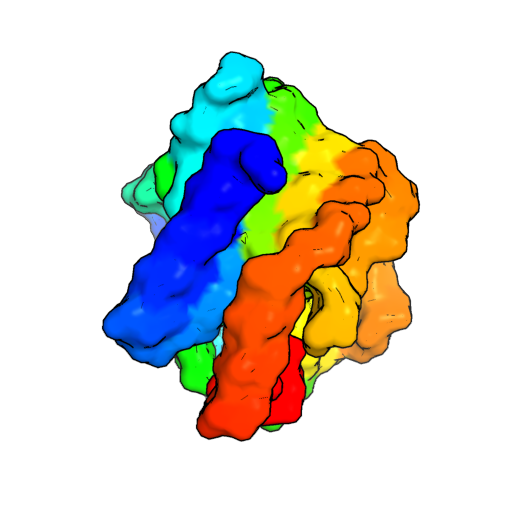1 91 ? 10.945 3.768 6.645 1 98.56 91 ILE A N 1
ATOM 675 C CA . ILE A 1 91 ? 10.844 5.148 7.113 1 98.56 91 ILE A CA 1
ATOM 676 C C . ILE A 1 91 ? 10.852 5.176 8.641 1 98.56 91 ILE A C 1
ATOM 678 O O . ILE A 1 91 ? 9.984 4.574 9.281 1 98.56 91 ILE A O 1
ATOM 682 N N . GLY A 1 92 ? 11.727 5.93 9.141 1 97.81 92 GLY A N 1
ATOM 683 C CA . GLY A 1 92 ? 12.016 5.77 10.555 1 97.81 92 GLY A CA 1
ATOM 684 C C . GLY A 1 92 ? 11.188 6.688 11.438 1 97.81 92 GLY A C 1
ATOM 685 O O . GLY A 1 92 ? 11.125 6.496 12.656 1 97.81 92 GLY A O 1
ATOM 686 N N . ARG A 1 93 ? 10.562 7.699 10.852 1 98.81 93 ARG A N 1
ATOM 687 C CA . ARG A 1 93 ? 9.797 8.664 11.633 1 98.81 93 ARG A CA 1
ATOM 688 C C . ARG A 1 93 ? 8.547 9.109 10.891 1 98.81 93 ARG A C 1
ATOM 690 O O . ARG A 1 93 ? 8.578 9.344 9.68 1 98.81 93 ARG A O 1
ATOM 697 N N . VAL A 1 94 ? 7.469 9.164 11.633 1 98.94 94 VAL A N 1
ATOM 698 C CA . VAL A 1 94 ? 6.188 9.617 11.109 1 98.94 94 VAL A CA 1
ATOM 699 C C . VAL A 1 94 ? 5.609 10.703 12.008 1 98.94 94 VAL A C 1
ATOM 701 O O . VAL A 1 94 ? 5.551 10.539 13.234 1 98.94 94 VAL A O 1
ATOM 704 N N . VAL A 1 95 ? 5.258 11.812 11.43 1 98.94 95 VAL A N 1
ATOM 705 C CA . VAL A 1 95 ? 4.551 12.891 12.109 1 98.94 95 VAL A CA 1
ATOM 706 C C . VAL A 1 95 ? 3.113 12.969 11.602 1 98.94 95 VAL A C 1
ATOM 708 O O . VAL A 1 95 ? 2.881 13.172 10.414 1 98.94 95 VAL A O 1
ATOM 711 N N . ILE A 1 96 ? 2.189 12.82 12.492 1 98.94 96 ILE A N 1
ATOM 712 C CA . ILE A 1 96 ? 0.774 12.703 12.156 1 98.94 96 ILE A CA 1
ATOM 713 C C . ILE A 1 96 ? 0.042 13.977 12.578 1 98.94 96 ILE A C 1
ATOM 715 O O . ILE A 1 96 ? 0.209 14.461 13.695 1 98.94 96 ILE A O 1
ATOM 719 N N . GLY A 1 97 ? -0.729 14.539 11.648 1 98.94 97 GLY A N 1
ATOM 720 C CA . GLY A 1 97 ? -1.508 15.727 11.969 1 98.94 97 GLY A CA 1
ATOM 721 C C . GLY A 1 97 ? -2.535 15.484 13.062 1 98.94 97 GLY A C 1
ATOM 722 O O . GLY A 1 97 ? -2.627 16.266 14.016 1 98.94 97 GLY A O 1
ATOM 723 N N . GLU A 1 98 ? -3.283 14.453 12.922 1 98.75 98 GLU A N 1
ATOM 724 C CA . GLU A 1 98 ? -4.281 14.117 13.938 1 98.75 98 GLU A CA 1
ATOM 725 C C . GLU A 1 98 ? -4.676 12.648 13.859 1 98.75 98 GLU A C 1
ATOM 727 O O . GLU A 1 98 ? -4.375 11.969 12.875 1 98.75 98 GLU A O 1
ATOM 732 N N . HIS A 1 99 ? -5.188 12.148 14.93 1 98.75 99 HIS A N 1
ATOM 733 C CA . HIS A 1 99 ? -5.672 10.773 14.945 1 98.75 99 HIS A CA 1
ATOM 734 C C . HIS A 1 99 ? -7 10.664 15.688 1 98.75 99 HIS A C 1
ATOM 736 O O . HIS A 1 99 ? -7.371 9.578 16.141 1 98.75 99 HIS A O 1
ATOM 742 N N . ARG A 1 100 ? -7.676 11.727 15.945 1 98.31 100 ARG A N 1
ATOM 743 C CA . ARG A 1 100 ? -8.953 11.75 16.641 1 98.31 100 ARG A CA 1
ATOM 744 C C . ARG A 1 100 ? -10.062 11.156 15.766 1 98.31 100 ARG A C 1
ATOM 746 O O . ARG A 1 100 ? -10.93 10.43 16.266 1 98.31 100 ARG A O 1
ATOM 753 N N . THR A 1 101 ? -10.055 11.5 14.469 1 98.06 101 THR A N 1
ATOM 754 C CA . THR A 1 101 ? -11.125 11.055 13.578 1 98.06 101 THR A CA 1
ATOM 755 C C . THR A 1 101 ? -10.859 9.648 13.07 1 98.06 101 THR A C 1
ATOM 757 O O . THR A 1 101 ? -11.773 8.969 12.594 1 98.06 101 THR A O 1
ATOM 760 N N . PHE A 1 102 ? -9.602 9.211 13.086 1 98.06 102 PHE A N 1
ATOM 761 C CA . PHE A 1 102 ? -9.195 7.883 12.664 1 98.06 102 PHE A CA 1
ATOM 762 C C . PHE A 1 102 ? -7.836 7.523 13.25 1 98.06 102 PHE A C 1
ATOM 764 O O . PHE A 1 102 ? -6.879 8.289 13.141 1 98.06 102 PHE A O 1
ATOM 771 N N . GLN A 1 103 ? -7.723 6.422 13.883 1 98.19 103 GLN A N 1
ATOM 772 C CA . GLN A 1 103 ? -6.441 5.914 14.367 1 98.19 103 GLN A CA 1
ATOM 773 C C . GLN A 1 103 ? -6.012 4.672 13.594 1 98.19 103 GLN A C 1
ATOM 775 O O . GLN A 1 103 ? -6.668 3.633 13.664 1 98.19 103 GLN A O 1
ATOM 780 N N . GLY A 1 104 ? -4.965 4.809 12.836 1 98.31 104 GLY A N 1
ATOM 781 C CA . GLY A 1 104 ? -4.434 3.711 12.039 1 98.31 104 GLY A CA 1
ATOM 782 C C . GLY A 1 104 ? -3.518 2.791 12.828 1 98.31 104 GLY A C 1
ATOM 783 O O . GLY A 1 104 ? -3.844 2.393 13.945 1 98.31 104 GLY A O 1
ATOM 784 N N . GLU A 1 105 ? -2.4 2.426 12.172 1 98.75 105 GLU A N 1
ATOM 785 C CA . GLU A 1 105 ? -1.553 1.372 12.727 1 98.75 105 GLU A CA 1
ATOM 786 C C . GLU A 1 105 ? -0.373 1.957 13.492 1 98.75 105 GLU A C 1
ATOM 788 O O . GLU A 1 105 ? 0.771 1.54 13.305 1 98.75 105 GLU A O 1
ATOM 793 N N . GLU A 1 106 ? -0.673 2.975 14.336 1 98.81 106 GLU A N 1
ATOM 794 C CA . GLU A 1 106 ? 0.377 3.652 15.094 1 98.81 106 GLU A CA 1
ATOM 795 C C . GLU A 1 106 ? 1.121 2.68 16 1 98.81 106 GLU A C 1
ATOM 797 O O . GLU A 1 106 ? 2.35 2.715 16.078 1 98.81 106 GLU A O 1
ATOM 802 N N . GLU A 1 107 ? 0.414 1.823 16.719 1 98.62 107 GLU A N 1
ATOM 803 C CA . GLU A 1 107 ? 1.039 0.896 17.656 1 98.62 107 GLU A CA 1
ATOM 804 C C . GLU A 1 107 ? 1.941 -0.099 16.922 1 98.62 107 GLU A C 1
ATOM 806 O O . GLU A 1 107 ? 3.021 -0.437 17.422 1 98.62 107 GLU A O 1
ATOM 811 N N . LEU A 1 108 ? 1.473 -0.595 15.828 1 98.75 108 LEU A N 1
ATOM 812 C CA . LEU A 1 108 ? 2.312 -1.479 15.023 1 98.75 108 LEU A CA 1
ATOM 813 C C . LEU A 1 108 ? 3.596 -0.771 14.602 1 98.75 108 LEU A C 1
ATOM 815 O O . LEU A 1 108 ? 4.68 -1.353 14.672 1 98.75 108 LEU A O 1
ATOM 819 N N . LEU A 1 109 ? 3.461 0.493 14.117 1 98.88 109 LEU A N 1
ATOM 820 C CA . LEU A 1 109 ? 4.621 1.274 13.711 1 98.88 109 LEU A CA 1
ATOM 821 C C . LEU A 1 109 ? 5.613 1.418 14.859 1 98.88 109 LEU A C 1
ATOM 823 O O . LEU A 1 109 ? 6.805 1.147 14.695 1 98.88 109 LEU A O 1
ATOM 827 N N . ARG A 1 110 ? 5.109 1.804 16.031 1 98.81 110 ARG A N 1
ATOM 828 C CA . ARG A 1 110 ? 5.969 1.962 17.203 1 98.81 110 ARG A CA 1
ATOM 829 C C . ARG A 1 110 ? 6.645 0.645 17.562 1 98.81 110 ARG A C 1
ATOM 831 O O . ARG A 1 110 ? 7.844 0.611 17.844 1 98.81 110 ARG A O 1
ATOM 838 N N . ALA A 1 111 ? 5.883 -0.425 17.547 1 98.75 111 ALA A N 1
ATOM 839 C CA . ALA A 1 111 ? 6.402 -1.74 17.906 1 98.75 111 ALA A CA 1
ATOM 840 C C . ALA A 1 111 ? 7.512 -2.178 16.953 1 98.75 111 ALA A C 1
ATOM 842 O O . ALA A 1 111 ? 8.367 -2.986 17.328 1 98.75 111 ALA A O 1
ATOM 843 N N . ARG A 1 112 ? 7.477 -1.588 15.812 1 98.56 112 ARG A N 1
ATOM 844 C CA . ARG A 1 112 ? 8.461 -1.975 14.805 1 98.56 112 ARG A CA 1
ATOM 845 C C . ARG A 1 112 ? 9.547 -0.918 14.672 1 98.56 112 ARG A C 1
ATOM 847 O O . ARG A 1 112 ? 10.266 -0.878 13.672 1 98.56 112 ARG A O 1
ATOM 854 N N . GLY A 1 113 ? 9.594 -0.044 15.586 1 98.69 113 GLY A N 1
ATOM 855 C CA . GLY A 1 113 ? 10.75 0.825 15.734 1 98.69 113 GLY A CA 1
ATOM 856 C C . GLY A 1 113 ? 10.57 2.174 15.062 1 98.69 113 GLY A C 1
ATOM 857 O O . GLY A 1 113 ? 11.523 2.949 14.953 1 98.69 113 GLY A O 1
ATOM 858 N N . VAL A 1 114 ? 9.422 2.488 14.57 1 98.88 114 VAL A N 1
ATOM 859 C CA . VAL A 1 114 ? 9.156 3.783 13.945 1 98.88 114 VAL A CA 1
ATOM 860 C C . VAL A 1 114 ? 8.82 4.812 15.023 1 98.88 114 VAL A C 1
ATOM 862 O O . VAL A 1 114 ? 7.996 4.555 15.898 1 98.88 114 VAL A O 1
ATOM 865 N N . ALA A 1 115 ? 9.508 5.961 15 1 98.94 115 ALA A N 1
ATOM 866 C CA . ALA A 1 115 ? 9.125 7.07 15.867 1 98.94 115 ALA A CA 1
ATOM 867 C C . ALA A 1 115 ? 7.844 7.738 15.375 1 98.94 115 ALA A C 1
ATOM 869 O O . ALA A 1 115 ? 7.777 8.211 14.234 1 98.94 115 ALA A O 1
ATOM 870 N N . VAL A 1 116 ? 6.82 7.746 16.188 1 98.94 116 VAL A N 1
ATOM 871 C CA . VAL A 1 116 ? 5.527 8.297 15.797 1 98.94 116 VAL A CA 1
ATOM 872 C C . VAL A 1 116 ? 5.18 9.484 16.688 1 98.94 116 VAL A C 1
ATOM 874 O O . VAL A 1 116 ? 5.184 9.375 17.922 1 98.94 116 VAL A O 1
ATOM 877 N N . GLU A 1 117 ? 4.969 10.586 16.109 1 98.88 117 GLU A N 1
ATOM 878 C CA . GLU A 1 117 ? 4.516 11.797 16.781 1 98.88 117 GLU A CA 1
ATOM 879 C C . GLU A 1 117 ? 3.141 12.234 16.281 1 98.88 117 GLU A C 1
ATOM 881 O O . GLU A 1 117 ? 2.9 12.258 15.07 1 98.88 117 GLU A O 1
ATOM 886 N N . VAL A 1 118 ? 2.264 12.547 17.156 1 98.81 118 VAL A N 1
ATOM 887 C CA . VAL A 1 118 ? 0.942 13.047 16.797 1 98.81 118 VAL A CA 1
ATOM 888 C C . VAL A 1 118 ? 0.788 14.492 17.281 1 98.81 118 VAL A C 1
ATOM 890 O O . VAL A 1 118 ? 0.899 14.758 18.484 1 98.81 118 VAL A O 1
ATOM 893 N N . LEU A 1 119 ? 0.405 15.375 16.328 1 98.75 119 LEU A N 1
ATOM 894 C CA . LEU A 1 119 ? 0.418 16.797 16.625 1 98.75 119 LEU A CA 1
ATOM 895 C C . LEU A 1 119 ? -0.919 17.25 17.203 1 98.75 119 LEU A C 1
ATOM 897 O O . LEU A 1 119 ? -0.977 18.219 17.969 1 98.75 119 LEU A O 1
ATOM 901 N N . GLN A 1 120 ? -1.923 16.562 16.953 1 98.44 120 GLN A N 1
ATOM 902 C CA . GLN A 1 120 ? -3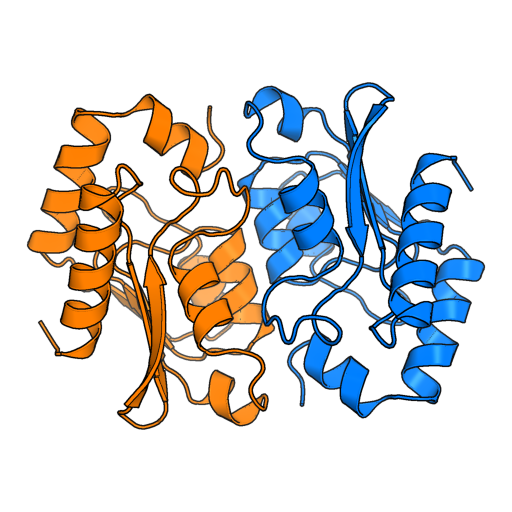.295 16.984 17.219 1 98.44 120 GLN A CA 1
ATOM 903 C C . GLN A 1 120 ? -3.545 18.406 16.719 1 98.44 120 GLN A C 1
ATOM 905 O O . GLN A 1 120 ? -4.016 19.25 17.484 1 98.44 120 GLN A O 1
ATOM 910 N N . ASP A 1 121 ? -3.168 18.562 15.484 1 98.69 121 ASP A N 1
ATOM 911 C CA . ASP A 1 121 ? -3.297 19.875 14.859 1 98.69 121 ASP A CA 1
ATOM 912 C C . ASP A 1 121 ? -4.762 20.234 14.633 1 98.69 121 ASP A C 1
ATOM 914 O O . ASP A 1 121 ? -5.516 19.453 14.039 1 98.69 121 ASP A O 1
ATOM 918 N N . ARG A 1 122 ? -5.176 21.359 14.984 1 98.31 122 ARG A N 1
ATOM 919 C CA . ARG A 1 122 ? -6.574 21.781 14.961 1 98.31 122 ARG A CA 1
ATOM 920 C C . ARG A 1 122 ? -7.102 21.844 13.531 1 98.31 122 ARG A C 1
ATOM 922 O O . ARG A 1 122 ? -8.25 21.484 13.266 1 98.31 122 ARG A O 1
ATOM 929 N N . ASP A 1 123 ? -6.348 22.344 12.609 1 98.69 123 ASP A N 1
ATOM 930 C CA . ASP A 1 123 ? -6.777 22.469 11.219 1 98.69 123 ASP A CA 1
ATOM 931 C C . ASP A 1 123 ? -6.992 21.078 10.602 1 98.69 123 ASP A C 1
ATOM 933 O O . ASP A 1 123 ? -7.957 20.875 9.867 1 98.69 123 ASP A O 1
ATOM 937 N N . CYS A 1 124 ? -6.047 20.125 10.883 1 98.81 124 CYS A N 1
ATOM 938 C CA . CYS A 1 124 ? -6.203 18.766 10.398 1 98.81 124 CYS A CA 1
ATOM 939 C C . CYS A 1 124 ? -7.473 18.125 10.961 1 98.81 124 CYS A C 1
ATOM 941 O O . CYS A 1 124 ? -8.242 17.516 10.219 1 98.81 124 CYS A O 1
ATOM 943 N N . ILE A 1 125 ? -7.684 18.297 12.25 1 98.81 125 ILE A N 1
ATOM 944 C CA . ILE A 1 125 ? -8.844 17.719 12.914 1 98.81 125 ILE A CA 1
ATOM 945 C C . ILE A 1 125 ? -10.125 18.297 12.305 1 98.81 125 ILE A C 1
ATOM 947 O O . ILE A 1 125 ? -11.023 17.547 11.93 1 98.81 125 ILE A O 1
ATOM 951 N N . GLN A 1 126 ? -10.195 19.594 12.18 1 98.75 126 GLN A N 1
ATOM 952 C CA . GLN A 1 126 ? -11.406 20.25 11.695 1 98.75 126 GLN A CA 1
ATOM 953 C C . GLN A 1 126 ? -11.695 19.875 10.25 1 98.75 126 GLN A C 1
ATOM 955 O O . GLN A 1 126 ? -12.852 19.656 9.875 1 98.75 126 GLN A O 1
ATOM 960 N N . LEU A 1 127 ? -10.688 19.844 9.469 1 98.81 127 LEU A N 1
ATOM 961 C CA . LEU A 1 127 ? -10.836 19.484 8.062 1 98.81 127 LEU A CA 1
ATOM 962 C C . LEU A 1 127 ? -11.438 18.094 7.926 1 98.81 127 LEU A C 1
ATOM 964 O O . LEU A 1 127 ? -12.391 17.891 7.168 1 98.81 127 LEU A O 1
ATOM 968 N N . MET A 1 128 ? -10.93 17.078 8.664 1 98.69 128 MET A N 1
ATOM 969 C CA . MET A 1 128 ? -11.414 15.711 8.562 1 98.69 128 MET A CA 1
ATOM 970 C C . MET A 1 128 ? -12.805 15.57 9.164 1 98.69 128 MET A C 1
ATOM 972 O O . MET A 1 128 ? -13.656 14.875 8.617 1 98.69 128 MET A O 1
ATOM 976 N N . ARG A 1 129 ? -13.055 16.266 10.312 1 98.75 129 ARG A N 1
ATOM 977 C CA . ARG A 1 129 ? -14.375 16.219 10.938 1 98.75 129 ARG A CA 1
ATOM 978 C C . ARG A 1 129 ? -15.445 16.734 10 1 98.75 129 ARG A C 1
ATOM 980 O O . ARG A 1 129 ? -16.516 16.141 9.867 1 98.75 129 ARG A O 1
ATOM 987 N N . ALA A 1 130 ? -15.164 17.891 9.391 1 98.81 130 ALA A N 1
ATOM 988 C CA . ALA A 1 130 ? -16.109 18.469 8.453 1 98.81 130 ALA A CA 1
ATOM 989 C C . ALA A 1 130 ? -16.391 17.531 7.289 1 98.81 130 ALA A C 1
ATOM 991 O O . ALA A 1 130 ? -17.547 17.375 6.871 1 98.81 130 ALA A O 1
ATOM 992 N N . PHE A 1 131 ? -15.375 16.922 6.758 1 98.88 131 PHE A N 1
ATOM 993 C CA . PHE A 1 131 ? -15.516 16.016 5.625 1 98.88 131 PHE A CA 1
ATOM 994 C C . PHE A 1 131 ? -16.359 14.805 6.012 1 98.88 131 PHE A C 1
ATOM 996 O O . PHE A 1 131 ? -17.266 14.414 5.277 1 98.88 131 PHE A O 1
ATOM 1003 N N . ILE A 1 132 ? -16.016 14.117 7.172 1 98.56 132 ILE A N 1
ATOM 1004 C CA . ILE A 1 132 ? -16.703 12.906 7.613 1 98.56 132 ILE A CA 1
ATOM 1005 C C . ILE A 1 132 ? -18.172 13.203 7.852 1 98.56 132 ILE A C 1
ATOM 1007 O O . ILE A 1 132 ? -19.047 12.383 7.523 1 98.56 132 ILE A O 1
ATOM 1011 N N . THR A 1 133 ? -18.422 14.406 8.375 1 98.5 133 THR A N 1
ATOM 1012 C CA . THR A 1 133 ? -19.797 14.82 8.594 1 98.5 133 THR A CA 1
ATOM 1013 C C . THR A 1 133 ? -20.531 14.969 7.266 1 98.5 133 THR A C 1
ATOM 1015 O O . THR A 1 133 ? -21.672 14.516 7.129 1 98.5 133 THR A O 1
ATOM 1018 N N . ALA A 1 134 ? -19.953 15.531 6.281 1 98.25 134 ALA A N 1
ATOM 1019 C CA . ALA A 1 134 ? -20.578 15.852 5 1 98.25 134 ALA A CA 1
ATOM 1020 C C . ALA A 1 134 ? -20.688 14.617 4.113 1 98.25 134 ALA A C 1
ATOM 1022 O O . ALA A 1 134 ? -21.625 14.484 3.322 1 98.25 134 ALA A O 1
ATOM 1023 N N . ARG A 1 135 ? -19.672 13.75 4.168 1 97.75 135 ARG A N 1
ATOM 1024 C CA . ARG A 1 135 ? -19.562 12.617 3.254 1 97.75 135 ARG A CA 1
ATOM 1025 C C . ARG A 1 135 ? -19.172 11.344 4 1 97.75 135 ARG A C 1
ATOM 1027 O O . ARG A 1 135 ? -18.156 10.719 3.686 1 97.75 135 ARG A O 1
ATOM 1034 N N . PRO A 1 136 ? -19.969 10.812 4.91 1 96.81 136 PRO A N 1
ATOM 1035 C CA . PRO A 1 136 ? -19.625 9.664 5.75 1 96.81 136 PRO A CA 1
ATOM 1036 C C . PRO A 1 136 ? -19.438 8.375 4.945 1 96.81 136 PRO A C 1
ATOM 1038 O O . PRO A 1 136 ? -18.578 7.555 5.277 1 96.81 136 PRO A O 1
ATOM 1041 N N . GLN A 1 137 ? -20.141 8.219 3.838 1 95.19 137 GLN A N 1
ATOM 1042 C CA . GLN A 1 137 ? -20.047 6.996 3.053 1 95.19 137 GLN A CA 1
ATOM 1043 C C . GLN A 1 137 ? -18.719 6.934 2.299 1 95.19 137 GLN A C 1
ATOM 1045 O O . GLN A 1 137 ? -18.094 5.875 2.223 1 95.19 137 GLN A O 1
ATOM 1050 N N . LEU A 1 138 ? -18.328 8.047 1.758 1 95.94 138 LEU A N 1
ATOM 1051 C CA . LEU A 1 138 ? -17.047 8.117 1.055 1 95.94 138 LEU A CA 1
ATOM 1052 C C . LEU A 1 138 ? -15.891 7.875 2.012 1 95.94 138 LEU A C 1
ATOM 1054 O O . LEU A 1 138 ? -14.93 7.176 1.67 1 95.94 138 LEU A O 1
ATOM 1058 N N . TRP A 1 139 ? -15.961 8.367 3.186 1 96.88 139 TRP A N 1
ATOM 1059 C CA . TRP A 1 139 ? -14.938 8.156 4.203 1 96.88 139 TRP A CA 1
ATOM 1060 C C . TRP A 1 139 ? -14.844 6.68 4.586 1 96.88 139 TRP A C 1
ATOM 1062 O O . TRP A 1 139 ? -13.75 6.109 4.625 1 96.88 139 TRP A O 1
ATOM 1072 N N . ASN A 1 140 ? -16 6.098 4.824 1 94.94 140 ASN A N 1
ATOM 1073 C CA . ASN A 1 140 ? -16.031 4.691 5.211 1 94.94 140 ASN A CA 1
ATOM 1074 C C . ASN A 1 140 ? -15.43 3.797 4.133 1 94.94 140 ASN A C 1
ATOM 1076 O O . ASN A 1 140 ? -14.781 2.797 4.441 1 94.94 140 ASN A O 1
ATOM 1080 N N . GLU A 1 141 ? -15.617 4.098 2.9 1 94.19 141 GLU A N 1
ATOM 1081 C CA . GLU A 1 141 ? -15.008 3.346 1.806 1 94.19 141 GLU A CA 1
ATOM 1082 C C . GLU A 1 141 ? -13.492 3.459 1.835 1 94.19 141 GLU A C 1
ATOM 1084 O O . GLU A 1 141 ? -12.781 2.471 1.627 1 94.19 141 GLU A O 1
ATOM 1089 N N . ASP A 1 142 ? -13.023 4.652 2.133 1 93.94 142 ASP A N 1
ATOM 1090 C CA . ASP A 1 142 ? -11.586 4.914 2.109 1 93.94 142 ASP A CA 1
ATOM 1091 C C . ASP A 1 142 ? -10.859 4.07 3.154 1 93.94 142 ASP A C 1
ATOM 1093 O O . ASP A 1 142 ? -9.703 3.689 2.955 1 93.94 142 ASP A O 1
ATOM 1097 N N . ILE A 1 143 ? -11.578 3.734 4.234 1 92.81 143 ILE A N 1
ATOM 1098 C CA . ILE A 1 143 ? -10.922 3.004 5.316 1 92.81 143 ILE A CA 1
ATOM 1099 C C . ILE A 1 143 ? -11.375 1.546 5.301 1 92.81 143 ILE A C 1
ATOM 1101 O O . ILE A 1 143 ? -11.164 0.815 6.273 1 92.81 143 ILE A O 1
ATOM 1105 N N . GLY A 1 144 ? -12.102 1.156 4.234 1 89.38 144 GLY A N 1
ATOM 1106 C CA . GLY A 1 144 ? -12.422 -0.241 3.986 1 89.38 144 GLY A CA 1
ATOM 1107 C C . GLY A 1 144 ? -13.625 -0.726 4.773 1 89.38 144 GLY A C 1
ATOM 1108 O O . GLY A 1 144 ? -13.75 -1.92 5.055 1 89.38 144 GLY A O 1
ATOM 1109 N N . ARG A 1 145 ? -14.609 0.131 5.16 1 88.88 145 ARG A N 1
ATOM 1110 C CA . ARG A 1 145 ? -15.734 -0.256 6 1 88.88 145 ARG A CA 1
ATOM 1111 C C . ARG A 1 145 ? -17.047 -0.214 5.211 1 88.88 145 ARG A C 1
ATOM 1113 O O . ARG A 1 145 ? -18.094 -0.569 5.734 1 88.88 145 ARG A O 1
ATOM 1120 N N . ALA A 1 146 ? -17.047 0.207 4.02 1 82.19 146 ALA A N 1
ATOM 1121 C CA . ALA A 1 146 ? -18.312 0.294 3.275 1 82.19 146 ALA A CA 1
ATOM 1122 C C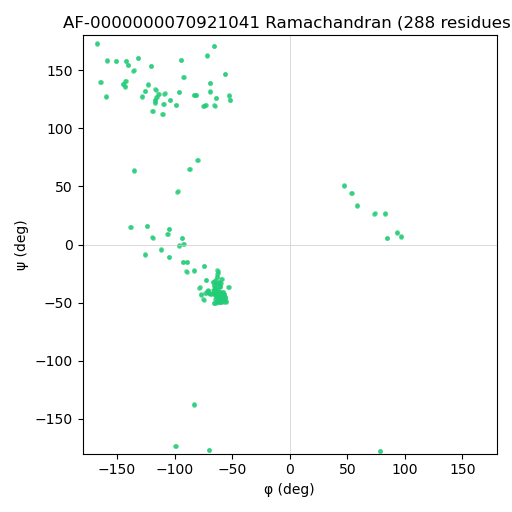 . ALA A 1 146 ? -18.219 -0.483 1.964 1 82.19 146 ALA A C 1
ATOM 1124 O O . ALA A 1 146 ? -17.141 -0.629 1.392 1 82.19 146 ALA A O 1
ATOM 1125 N N . MET B 1 1 ? -1.754 -26.812 -10.25 1 79.12 1 MET B N 1
ATOM 1126 C CA . MET B 1 1 ? -2.02 -25.438 -9.859 1 79.12 1 MET B CA 1
ATOM 1127 C C . MET B 1 1 ? -3.414 -25 -10.297 1 79.12 1 MET B C 1
ATOM 1129 O O . MET B 1 1 ? -3.869 -25.375 -11.383 1 79.12 1 MET B O 1
ATOM 1133 N N . ASP B 1 2 ? -4.129 -24.375 -9.383 1 90.38 2 ASP B N 1
ATOM 1134 C CA . ASP B 1 2 ? -5.461 -23.953 -9.789 1 90.38 2 ASP B CA 1
ATOM 1135 C C . ASP B 1 2 ? -5.387 -22.766 -10.766 1 90.38 2 ASP B C 1
ATOM 1137 O O . ASP B 1 2 ? -4.312 -22.219 -10.992 1 90.38 2 ASP B O 1
ATOM 1141 N N . THR B 1 3 ? -6.48 -22.5 -11.477 1 97.31 3 THR B N 1
ATOM 1142 C CA . THR B 1 3 ? -6.543 -21.531 -12.562 1 97.31 3 THR B CA 1
ATOM 1143 C C . THR B 1 3 ? -6.188 -20.141 -12.047 1 97.31 3 THR B C 1
ATOM 1145 O O . THR B 1 3 ? -5.598 -19.328 -12.773 1 97.31 3 THR B O 1
ATOM 1148 N N . PHE B 1 4 ? -6.457 -19.859 -10.82 1 98.62 4 PHE B N 1
ATOM 1149 C CA . PHE B 1 4 ? -6.234 -18.516 -10.273 1 98.62 4 PHE B CA 1
ATOM 1150 C C . PHE B 1 4 ? -4.754 -18.297 -9.992 1 98.62 4 PHE B C 1
ATOM 1152 O O . PHE B 1 4 ? -4.203 -17.25 -10.336 1 98.62 4 PHE B O 1
ATOM 1159 N N . MET B 1 5 ? -4.066 -19.312 -9.406 1 98.81 5 MET B N 1
ATOM 1160 C CA . MET B 1 5 ? -2.623 -19.203 -9.227 1 98.81 5 MET B CA 1
ATOM 1161 C C . MET B 1 5 ? -1.904 -19.188 -10.57 1 98.81 5 MET B C 1
ATOM 1163 O O . MET B 1 5 ? -0.904 -18.484 -10.734 1 98.81 5 MET B O 1
ATOM 1167 N N . GLN B 1 6 ? -2.428 -19.922 -11.508 1 98.75 6 GLN B N 1
ATOM 1168 C CA . GLN B 1 6 ? -1.855 -19.891 -12.852 1 98.75 6 GLN B CA 1
ATOM 1169 C C . GLN B 1 6 ? -1.93 -18.484 -13.445 1 98.75 6 GLN B C 1
ATOM 1171 O O . GLN B 1 6 ? -0.99 -18.031 -14.102 1 98.75 6 GLN B O 1
ATOM 1176 N N . THR B 1 7 ? -3.072 -17.812 -13.242 1 98.88 7 THR B N 1
ATOM 1177 C CA . THR B 1 7 ? -3.223 -16.422 -13.695 1 98.88 7 THR B CA 1
ATOM 1178 C C . THR B 1 7 ? -2.174 -15.531 -13.055 1 98.88 7 THR B C 1
ATOM 1180 O O . THR B 1 7 ? -1.539 -14.719 -13.734 1 98.88 7 THR B O 1
ATOM 1183 N N . ALA B 1 8 ? -1.963 -15.633 -11.742 1 98.94 8 ALA B N 1
ATOM 1184 C CA . ALA B 1 8 ? -0.942 -14.859 -11.039 1 98.94 8 ALA B CA 1
ATOM 1185 C C . ALA B 1 8 ? 0.446 -15.141 -11.609 1 98.94 8 ALA B C 1
ATOM 1187 O O . ALA B 1 8 ? 1.241 -14.219 -11.805 1 98.94 8 ALA B O 1
ATOM 1188 N N . LEU B 1 9 ? 0.711 -16.438 -11.875 1 98.94 9 LEU B N 1
ATOM 1189 C CA . LEU B 1 9 ? 2.012 -16.812 -12.414 1 98.94 9 LEU B CA 1
ATOM 1190 C C . LEU B 1 9 ? 2.217 -16.234 -13.805 1 98.94 9 LEU B C 1
ATOM 1192 O O . LEU B 1 9 ? 3.322 -15.805 -14.148 1 98.94 9 LEU B O 1
ATOM 1196 N N . GLU B 1 10 ? 1.167 -16.234 -14.625 1 98.94 10 GLU B N 1
ATOM 1197 C CA . GLU B 1 10 ? 1.243 -15.609 -15.945 1 98.94 10 GLU B CA 1
ATOM 1198 C C . GLU B 1 10 ? 1.55 -14.117 -15.828 1 98.94 10 GLU B C 1
ATOM 1200 O O . GLU B 1 10 ? 2.338 -13.578 -16.609 1 98.94 10 GLU B O 1
ATOM 1205 N N . GLU B 1 11 ? 0.935 -13.453 -14.875 1 98.94 11 GLU B N 1
ATOM 1206 C CA . GLU B 1 11 ? 1.253 -12.047 -14.609 1 98.94 11 GLU B CA 1
ATOM 1207 C C . GLU B 1 11 ? 2.717 -11.883 -14.211 1 98.94 11 GLU B C 1
ATOM 1209 O O . GLU B 1 11 ? 3.381 -10.945 -14.648 1 98.94 11 GLU B O 1
ATOM 1214 N N . ALA B 1 12 ? 3.205 -12.766 -13.375 1 98.94 12 ALA B N 1
ATOM 1215 C CA . ALA B 1 12 ? 4.609 -12.711 -12.969 1 98.94 12 ALA B CA 1
ATOM 1216 C C . ALA B 1 12 ? 5.531 -12.812 -14.18 1 98.94 12 ALA B C 1
ATOM 1218 O O . ALA B 1 12 ? 6.512 -12.07 -14.281 1 98.94 12 ALA B O 1
ATOM 1219 N N . ARG B 1 13 ? 5.215 -13.695 -15.07 1 98.94 13 ARG B N 1
ATOM 1220 C CA . ARG B 1 13 ? 6.02 -13.883 -16.281 1 98.94 13 ARG B CA 1
ATOM 1221 C C . ARG B 1 13 ? 5.949 -12.648 -17.172 1 98.94 13 ARG B C 1
ATOM 1223 O O . ARG B 1 13 ? 6.934 -12.289 -17.828 1 98.94 13 ARG B O 1
ATOM 1230 N N . LYS B 1 14 ? 4.785 -12.062 -17.281 1 98.88 14 LYS B N 1
ATOM 1231 C CA . LYS B 1 14 ? 4.652 -10.812 -18.016 1 98.88 14 LYS B CA 1
ATOM 1232 C C . LYS B 1 14 ? 5.574 -9.734 -17.453 1 98.88 14 LYS B C 1
ATOM 1234 O O . LYS B 1 14 ? 6.234 -9.016 -18.203 1 98.88 14 LYS B O 1
ATOM 1239 N N . SER B 1 15 ? 5.582 -9.617 -16.094 1 98.88 15 SER B N 1
ATOM 1240 C CA . SER B 1 15 ? 6.473 -8.656 -15.453 1 98.88 15 SER B CA 1
ATOM 1241 C C . SER B 1 15 ? 7.922 -8.883 -15.867 1 98.88 15 SER B C 1
ATOM 1243 O O . SER B 1 15 ? 8.617 -7.945 -16.25 1 98.88 15 SER B O 1
ATOM 1245 N N . LEU B 1 16 ? 8.328 -10.086 -15.781 1 98.81 16 LEU B N 1
ATOM 1246 C CA . LEU B 1 16 ? 9.695 -10.445 -16.141 1 98.81 16 LEU B CA 1
ATOM 1247 C C . LEU B 1 16 ? 9.992 -10.078 -17.594 1 98.81 16 LEU B C 1
ATOM 1249 O O . LEU B 1 16 ? 11.047 -9.516 -17.891 1 98.81 16 LEU B O 1
ATOM 1253 N N . ALA B 1 17 ? 9.094 -10.391 -18.453 1 98.69 17 ALA B N 1
ATOM 1254 C CA . ALA B 1 17 ? 9.266 -10.133 -19.875 1 98.69 17 ALA B CA 1
ATOM 1255 C C . ALA B 1 17 ? 9.398 -8.641 -20.156 1 98.69 17 ALA B C 1
ATOM 1257 O O . ALA B 1 17 ? 10.055 -8.234 -21.125 1 98.69 17 ALA B O 1
ATOM 1258 N N . GLU B 1 18 ? 8.867 -7.812 -19.281 1 98.44 18 GLU B N 1
ATOM 1259 C CA . GLU B 1 18 ? 8.898 -6.359 -19.438 1 98.44 18 GLU B CA 1
ATOM 1260 C C . GLU B 1 18 ? 10.117 -5.766 -18.734 1 98.44 18 GLU B C 1
ATOM 1262 O O . GLU B 1 18 ? 10.289 -4.547 -18.703 1 98.44 18 GLU B O 1
ATOM 1267 N N . GLY B 1 19 ? 10.891 -6.633 -18.141 1 97.94 19 GLY B N 1
ATOM 1268 C CA . GLY B 1 19 ? 12.078 -6.16 -17.453 1 97.94 19 GLY B CA 1
ATOM 1269 C C . GLY B 1 19 ? 11.859 -5.895 -15.977 1 97.94 19 GLY B C 1
ATOM 1270 O O . GLY B 1 19 ? 12.719 -5.324 -15.312 1 97.94 19 GLY B O 1
ATOM 1271 N N . GLY B 1 20 ? 10.688 -6.328 -15.461 1 98.62 20 GLY B N 1
ATOM 1272 C CA . GLY B 1 20 ? 10.359 -6.09 -14.062 1 98.62 20 GLY B CA 1
ATOM 1273 C C . GLY B 1 20 ? 10.633 -7.285 -13.172 1 98.62 20 GLY B C 1
ATOM 1274 O O . GLY B 1 20 ? 11.289 -8.242 -13.594 1 98.62 20 GLY B O 1
ATOM 1275 N N . ILE B 1 21 ? 10.25 -7.215 -11.914 1 98.75 21 ILE B N 1
ATOM 1276 C CA . ILE B 1 21 ? 10.391 -8.281 -10.922 1 98.75 21 ILE B CA 1
ATOM 1277 C C . ILE B 1 21 ? 9.25 -9.289 -11.086 1 98.75 21 ILE B C 1
ATOM 1279 O O . ILE B 1 21 ? 8.078 -8.906 -11.148 1 98.75 21 ILE B O 1
ATOM 1283 N N . PRO B 1 22 ? 9.555 -10.523 -11.188 1 98.94 22 PRO B N 1
ATOM 1284 C CA . PRO B 1 22 ? 8.539 -11.508 -11.602 1 98.94 22 PRO B CA 1
ATOM 1285 C C . PRO B 1 22 ? 7.621 -11.922 -10.453 1 98.94 22 PRO B C 1
ATOM 1287 O O . PRO B 1 22 ? 7.668 -13.062 -10 1 98.94 22 PRO B O 1
ATOM 1290 N N . ILE B 1 23 ? 6.793 -11.109 -10.07 1 98.94 23 ILE B N 1
ATOM 1291 C CA . ILE B 1 23 ? 5.738 -11.352 -9.094 1 98.94 23 ILE B CA 1
ATOM 1292 C C . ILE B 1 23 ? 4.383 -10.977 -9.688 1 98.94 23 ILE B C 1
ATOM 1294 O O . ILE B 1 23 ? 4.254 -9.93 -10.336 1 98.94 23 ILE B O 1
ATOM 1298 N N . GLY B 1 24 ? 3.434 -11.805 -9.57 1 98.94 24 GLY B N 1
ATOM 1299 C CA . GLY B 1 24 ? 2.084 -11.578 -10.062 1 98.94 24 GLY B CA 1
ATOM 1300 C C . GLY B 1 24 ? 1.013 -11.883 -9.039 1 98.94 24 GLY B C 1
ATOM 1301 O O . GLY B 1 24 ? 1.279 -12.547 -8.031 1 98.94 24 GLY B O 1
ATOM 1302 N N . ALA B 1 25 ? -0.165 -11.344 -9.258 1 99 25 ALA B N 1
ATOM 1303 C CA . ALA B 1 25 ? -1.282 -11.508 -8.328 1 99 25 ALA B CA 1
ATOM 1304 C C . ALA B 1 25 ? -2.617 -11.453 -9.062 1 99 25 ALA B C 1
ATOM 1306 O O . ALA B 1 25 ? -2.699 -10.93 -10.18 1 99 25 ALA B O 1
ATOM 1307 N N . ALA B 1 26 ? -3.59 -12.016 -8.445 1 98.94 26 ALA B N 1
ATOM 1308 C CA . ALA B 1 26 ? -4.973 -11.969 -8.922 1 98.94 26 ALA B CA 1
ATOM 1309 C C . ALA B 1 26 ? -5.949 -11.906 -7.746 1 98.94 26 ALA B C 1
ATOM 1311 O O . ALA B 1 26 ? -5.746 -12.578 -6.73 1 98.94 26 ALA B O 1
ATOM 1312 N N . ILE B 1 27 ? -6.91 -11.125 -7.859 1 98.94 27 ILE B N 1
ATOM 1313 C CA . ILE B 1 27 ? -8 -11.031 -6.895 1 98.94 27 ILE B CA 1
ATOM 1314 C C . ILE B 1 27 ? -9.242 -11.727 -7.449 1 98.94 27 ILE B C 1
ATOM 1316 O O . ILE B 1 27 ? -9.703 -11.398 -8.539 1 98.94 27 ILE B O 1
ATOM 1320 N N . VAL B 1 28 ? -9.781 -12.68 -6.707 1 98.94 28 VAL B N 1
ATOM 1321 C CA . VAL B 1 28 ? -10.883 -13.516 -7.168 1 98.94 28 VAL B CA 1
ATOM 1322 C C . VAL B 1 28 ? -12.102 -13.289 -6.277 1 98.94 28 VAL B C 1
ATOM 1324 O O . VAL B 1 28 ? -12.016 -13.383 -5.051 1 98.94 28 VAL B O 1
ATOM 1327 N N . HIS B 1 29 ? -13.211 -12.938 -6.805 1 98.75 29 HIS B N 1
ATOM 1328 C CA . HIS B 1 29 ? -14.492 -12.789 -6.125 1 98.75 29 HIS B CA 1
ATOM 1329 C C . HIS B 1 29 ? -15.531 -13.742 -6.703 1 98.75 29 HIS B C 1
ATOM 1331 O O . HIS B 1 29 ? -15.883 -13.648 -7.879 1 98.75 29 HIS B O 1
ATOM 1337 N N . ARG B 1 30 ? -15.953 -14.641 -5.934 1 97.44 30 ARG B N 1
ATOM 1338 C CA . ARG B 1 30 ? -17 -15.586 -6.328 1 97.44 30 A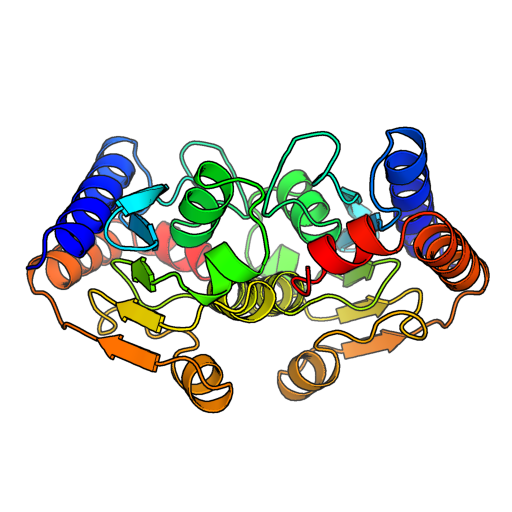RG B CA 1
ATOM 1339 C C . ARG B 1 30 ? -16.625 -16.281 -7.633 1 97.44 30 ARG B C 1
ATOM 1341 O O . ARG B 1 30 ? -17.438 -16.328 -8.562 1 97.44 30 ARG B O 1
ATOM 1348 N N . GLY B 1 31 ? -15.414 -16.672 -7.672 1 97.5 31 GLY B N 1
ATOM 1349 C CA . GLY B 1 31 ? -14.961 -17.516 -8.773 1 97.5 31 GLY B CA 1
ATOM 1350 C C . GLY B 1 31 ? -14.562 -16.719 -10 1 97.5 31 GLY B C 1
ATOM 1351 O O . GLY B 1 31 ? -14.227 -17.281 -11.039 1 97.5 31 GLY B O 1
ATOM 1352 N N . ARG B 1 32 ? -14.555 -15.438 -9.883 1 98.25 32 ARG B N 1
ATOM 1353 C CA . ARG B 1 32 ? -14.195 -14.578 -11.008 1 98.25 32 ARG B CA 1
ATOM 1354 C C . ARG B 1 32 ? -13.023 -13.672 -10.648 1 98.25 32 ARG B C 1
ATOM 1356 O O . ARG B 1 32 ? -12.984 -13.094 -9.555 1 98.25 32 ARG B O 1
ATOM 1363 N N . ILE B 1 33 ? -12.133 -13.57 -11.586 1 98.81 33 ILE B N 1
ATOM 1364 C CA . ILE B 1 33 ? -11.039 -12.617 -11.406 1 98.81 33 ILE B CA 1
ATOM 1365 C C . ILE B 1 33 ? -11.547 -11.195 -11.609 1 98.81 33 ILE B C 1
ATOM 1367 O O . ILE B 1 33 ? -12.023 -10.852 -12.695 1 98.81 33 ILE B O 1
ATOM 1371 N N . ILE B 1 34 ? -11.453 -10.391 -10.617 1 98.81 34 ILE B N 1
ATOM 1372 C CA . ILE B 1 34 ? -11.945 -9.023 -10.75 1 98.81 34 ILE B CA 1
ATOM 1373 C C . ILE B 1 34 ? -10.766 -8.062 -10.906 1 98.81 34 ILE B C 1
ATOM 1375 O O . ILE B 1 34 ? -10.953 -6.898 -11.266 1 98.81 34 ILE B O 1
ATOM 1379 N N . GLY B 1 35 ? -9.555 -8.523 -10.688 1 98.81 35 GLY B N 1
ATOM 1380 C CA . GLY B 1 35 ? -8.312 -7.785 -10.883 1 98.81 35 GLY B CA 1
ATOM 1381 C C . GLY B 1 35 ? -7.086 -8.672 -10.906 1 98.81 35 GLY B C 1
ATOM 1382 O O . GLY B 1 35 ? -7.012 -9.656 -10.164 1 98.81 35 GLY B O 1
ATOM 1383 N N . ARG B 1 36 ? -6.219 -8.398 -11.727 1 98.88 36 ARG B N 1
ATOM 1384 C CA . ARG B 1 36 ? -4.91 -9.039 -11.773 1 98.88 36 ARG B CA 1
ATOM 1385 C C . ARG B 1 36 ? -3.816 -8.023 -12.086 1 98.88 36 ARG B C 1
ATOM 1387 O O . ARG B 1 36 ? -4.094 -6.949 -12.625 1 98.88 36 ARG B O 1
ATOM 1394 N N . GLY B 1 37 ? -2.66 -8.328 -11.672 1 98.88 37 GLY B N 1
ATOM 1395 C CA . GLY B 1 37 ? -1.548 -7.418 -11.891 1 98.88 37 GLY B CA 1
ATOM 1396 C C . GLY B 1 37 ? -0.197 -8.047 -11.609 1 98.88 37 GLY B C 1
ATOM 1397 O O . GLY B 1 37 ? -0.115 -9.234 -11.281 1 98.88 37 GLY B O 1
ATOM 1398 N N . HIS B 1 38 ? 0.811 -7.336 -11.922 1 98.94 38 HIS B N 1
ATOM 1399 C CA . HIS B 1 38 ? 2.188 -7.758 -11.695 1 98.94 38 HIS B CA 1
ATOM 1400 C C . HIS B 1 38 ? 3.059 -6.586 -11.258 1 98.94 38 HIS B C 1
ATOM 1402 O O . HIS B 1 38 ? 2.631 -5.43 -11.32 1 98.94 38 HIS B O 1
ATOM 1408 N N . ASN B 1 39 ? 4.148 -6.969 -10.602 1 98.88 39 ASN B N 1
ATOM 1409 C CA . ASN B 1 39 ? 5.082 -5.926 -10.195 1 98.88 39 ASN B CA 1
ATOM 1410 C C . ASN B 1 39 ? 5.461 -5.023 -11.367 1 98.88 39 ASN B C 1
ATOM 1412 O O . ASN B 1 39 ? 5.875 -5.512 -12.422 1 98.88 39 ASN B O 1
ATOM 1416 N N . ARG B 1 40 ? 5.234 -3.699 -11.172 1 98.69 40 ARG B N 1
ATOM 1417 C CA . ARG B 1 40 ? 5.488 -2.736 -12.234 1 98.69 40 ARG B CA 1
ATOM 1418 C C . ARG B 1 40 ? 6.449 -1.645 -11.773 1 98.69 40 ARG B C 1
ATOM 1420 O O . ARG B 1 40 ? 6.496 -0.562 -12.359 1 98.69 40 ARG B O 1
ATOM 1427 N N . ARG B 1 41 ? 7.133 -1.899 -10.688 1 98.44 41 ARG B N 1
ATOM 1428 C CA . ARG B 1 41 ? 8.023 -0.9 -10.109 1 98.44 41 ARG B CA 1
ATOM 1429 C C . ARG B 1 41 ? 9.062 -0.43 -11.125 1 98.44 41 ARG B C 1
ATOM 1431 O O . ARG B 1 41 ? 9.258 0.773 -11.312 1 98.44 41 ARG B O 1
ATOM 1438 N N . VAL B 1 42 ? 9.672 -1.389 -11.828 1 98.12 42 VAL B N 1
ATOM 1439 C CA . VAL B 1 42 ? 10.734 -1.064 -12.766 1 98.12 42 VAL B CA 1
ATOM 1440 C C . VAL B 1 42 ? 10.141 -0.448 -14.031 1 98.12 42 VAL B C 1
ATOM 1442 O O . VAL B 1 42 ? 10.57 0.623 -14.469 1 98.12 42 VAL B O 1
ATOM 1445 N N . GLN B 1 43 ? 9.117 -1.036 -14.586 1 98.38 43 GLN B N 1
ATOM 1446 C CA . GLN B 1 43 ? 8.516 -0.663 -15.859 1 98.38 43 GLN B CA 1
ATOM 1447 C C . GLN B 1 43 ? 8 0.775 -15.828 1 98.38 43 GLN B C 1
ATOM 1449 O O . GLN B 1 43 ? 8.055 1.482 -16.844 1 98.38 43 GLN B O 1
ATOM 1454 N N . GLN B 1 44 ? 7.531 1.15 -14.609 1 98 44 GLN B N 1
ATOM 1455 C CA . GLN B 1 44 ? 6.863 2.443 -14.531 1 98 44 GLN B CA 1
ATOM 1456 C C . GLN B 1 44 ? 7.594 3.385 -13.578 1 98 44 GLN B C 1
ATOM 1458 O O . GLN B 1 44 ? 7.109 4.48 -13.281 1 98 44 GLN B O 1
ATOM 1463 N N . GLY B 1 45 ? 8.742 2.902 -13.109 1 97.75 45 GLY B N 1
ATOM 1464 C CA . GLY B 1 45 ? 9.453 3.701 -12.117 1 97.75 45 GLY B CA 1
ATOM 1465 C C . GLY B 1 45 ? 8.625 3.975 -10.875 1 97.75 45 GLY B C 1
ATOM 1466 O O . GLY B 1 45 ? 8.703 5.062 -10.305 1 97.75 45 GLY B O 1
ATOM 1467 N N . SER B 1 46 ? 7.801 3.033 -10.492 1 98.56 46 SER B N 1
ATOM 1468 C CA . SER B 1 46 ?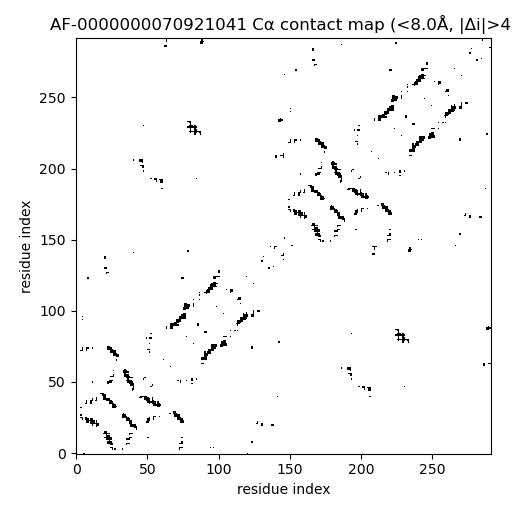 6.844 3.227 -9.406 1 98.56 46 SER B CA 1
ATOM 1469 C C . SER B 1 46 ? 7.426 2.777 -8.07 1 98.56 46 SER B C 1
ATOM 1471 O O . SER B 1 46 ? 8.102 1.747 -7.996 1 98.56 46 SER B O 1
ATOM 1473 N N . ALA B 1 47 ? 7.09 3.471 -7.004 1 98.19 47 ALA B N 1
ATOM 1474 C CA . ALA B 1 47 ? 7.473 3.045 -5.66 1 98.19 47 ALA B CA 1
ATOM 1475 C C . ALA B 1 47 ? 6.422 2.117 -5.059 1 98.19 47 ALA B C 1
ATOM 1477 O O . ALA B 1 47 ? 6.691 1.417 -4.078 1 98.19 47 ALA B O 1
ATOM 1478 N N . ILE B 1 48 ? 5.227 2.076 -5.648 1 98.75 48 ILE B N 1
ATOM 1479 C CA . ILE B 1 48 ? 4.184 1.454 -4.844 1 98.75 48 ILE B CA 1
ATOM 1480 C C . ILE B 1 48 ? 3.527 0.323 -5.637 1 98.75 48 ILE B C 1
ATOM 1482 O O . ILE B 1 48 ? 2.779 -0.481 -5.078 1 98.75 48 ILE B O 1
ATOM 1486 N N . LEU B 1 49 ? 3.828 0.158 -6.953 1 98.81 49 LEU B N 1
ATOM 1487 C CA . LEU B 1 49 ? 3.094 -0.797 -7.773 1 98.81 49 LEU B CA 1
ATOM 1488 C C . LEU B 1 49 ? 3.719 -2.186 -7.688 1 98.81 49 LEU B C 1
ATOM 1490 O O . LEU B 1 49 ? 4.199 -2.719 -8.688 1 98.81 49 LEU B O 1
ATOM 1494 N N . HIS B 1 50 ? 3.672 -2.793 -6.492 1 98.94 50 HIS B N 1
ATOM 1495 C CA . HIS B 1 50 ? 3.885 -4.23 -6.355 1 98.94 50 HIS B CA 1
ATOM 1496 C C . HIS B 1 50 ? 2.77 -5.02 -7.035 1 98.94 50 HIS B C 1
ATOM 1498 O O . HIS B 1 50 ? 1.775 -4.441 -7.477 1 98.94 50 HIS B O 1
ATOM 1504 N N . ALA B 1 51 ? 2.945 -6.312 -7.148 1 98.94 51 ALA B N 1
ATOM 1505 C CA . ALA B 1 51 ? 1.992 -7.141 -7.883 1 98.94 51 ALA B CA 1
ATOM 1506 C C . ALA B 1 51 ? 0.6 -7.051 -7.262 1 98.94 51 ALA B C 1
ATOM 1508 O O . ALA B 1 51 ? -0.392 -6.879 -7.977 1 98.94 51 ALA B O 1
ATOM 1509 N N . GLU B 1 52 ? 0.49 -7.227 -5.914 1 98.94 52 GLU B N 1
ATOM 1510 C CA . GLU B 1 52 ? -0.792 -7.184 -5.219 1 98.94 52 GLU B CA 1
ATOM 1511 C C . GLU B 1 52 ? -1.437 -5.805 -5.336 1 98.94 52 GLU B C 1
ATOM 1513 O O . GLU B 1 52 ? -2.65 -5.695 -5.523 1 98.94 52 GLU B O 1
ATOM 1518 N N . MET B 1 53 ? -0.597 -4.723 -5.238 1 98.94 53 MET B N 1
ATOM 1519 C CA . MET B 1 53 ? -1.096 -3.359 -5.395 1 98.94 53 MET B CA 1
ATOM 1520 C C . MET B 1 53 ? -1.627 -3.131 -6.805 1 98.94 53 MET B C 1
ATOM 1522 O O . MET B 1 53 ? -2.674 -2.508 -6.984 1 98.94 53 MET B O 1
ATOM 1526 N N . ASP B 1 54 ? -0.888 -3.645 -7.77 1 98.94 54 ASP B N 1
ATOM 1527 C CA . ASP B 1 54 ? -1.322 -3.539 -9.156 1 98.94 54 ASP B CA 1
ATOM 1528 C C . ASP B 1 54 ? -2.639 -4.281 -9.383 1 98.94 54 ASP B C 1
ATOM 1530 O O . ASP B 1 54 ? -3.512 -3.801 -10.109 1 98.94 54 ASP B O 1
ATOM 1534 N N . ALA B 1 55 ? -2.783 -5.453 -8.805 1 98.94 55 ALA B N 1
ATOM 1535 C CA . ALA B 1 55 ? -4.027 -6.211 -8.898 1 98.94 55 ALA B CA 1
ATOM 1536 C C . ALA B 1 55 ? -5.188 -5.445 -8.273 1 98.94 55 ALA B C 1
ATOM 1538 O O . ALA B 1 55 ? -6.281 -5.387 -8.844 1 98.94 55 ALA B O 1
ATOM 1539 N N . LEU B 1 56 ? -4.941 -4.867 -7.086 1 98.88 56 LEU B N 1
ATOM 1540 C CA . LEU B 1 56 ? -5.961 -4.066 -6.414 1 98.88 56 LEU B CA 1
ATOM 1541 C C . LEU B 1 56 ? -6.352 -2.859 -7.262 1 98.88 56 LEU B C 1
ATOM 1543 O O . LEU B 1 56 ? -7.535 -2.543 -7.387 1 98.88 56 LEU B O 1
ATOM 1547 N N . GLU B 1 57 ? -5.355 -2.209 -7.824 1 98.81 57 GLU B N 1
ATOM 1548 C CA . GLU B 1 57 ? -5.617 -1.055 -8.68 1 98.81 57 GLU B CA 1
ATOM 1549 C C . GLU B 1 57 ? -6.477 -1.439 -9.875 1 98.81 57 GLU B C 1
ATOM 1551 O O . GLU B 1 57 ? -7.383 -0.698 -10.258 1 98.81 57 GLU B O 1
ATOM 1556 N N . ASN B 1 58 ? -6.207 -2.572 -10.469 1 98.75 58 ASN B N 1
ATOM 1557 C CA . ASN B 1 58 ? -6.938 -3.031 -11.641 1 98.75 58 ASN B CA 1
ATOM 1558 C C . ASN B 1 58 ? -8.344 -3.504 -11.281 1 98.75 58 ASN B C 1
ATOM 1560 O O . ASN B 1 58 ? -9.242 -3.48 -12.117 1 98.75 58 ASN B O 1
ATOM 1564 N N . ALA B 1 59 ? -8.523 -4.031 -10.062 1 98.31 59 ALA B N 1
ATOM 1565 C CA . ALA B 1 59 ? -9.867 -4.344 -9.578 1 98.31 59 ALA B CA 1
ATOM 1566 C C . ALA B 1 59 ? -10.688 -3.072 -9.375 1 98.31 59 ALA B C 1
ATOM 1568 O O . ALA B 1 59 ? -11.906 -3.076 -9.555 1 98.31 59 ALA B O 1
ATOM 1569 N N . GLY B 1 60 ? -9.938 -1.973 -8.992 1 97.62 60 GLY B N 1
ATOM 1570 C CA . GLY B 1 60 ? -10.594 -0.69 -8.781 1 97.62 60 GLY B CA 1
ATOM 1571 C C . GLY B 1 60 ? -11.32 -0.598 -7.457 1 97.62 60 GLY B C 1
ATOM 1572 O O . GLY B 1 60 ? -11.188 -1.484 -6.609 1 97.62 60 GLY B O 1
ATOM 1573 N N . ARG B 1 61 ? -11.945 0.515 -7.262 1 96.62 61 ARG B N 1
ATOM 1574 C CA . ARG B 1 61 ? -12.773 0.701 -6.074 1 96.62 61 ARG B CA 1
ATOM 1575 C C . ARG B 1 61 ? -13.977 -0.238 -6.094 1 96.62 61 ARG B C 1
ATOM 1577 O O . ARG B 1 61 ? -14.727 -0.269 -7.066 1 96.62 61 ARG B O 1
ATOM 1584 N N . GLN B 1 62 ? -14.078 -1.103 -5.09 1 96.31 62 GLN B N 1
ATOM 1585 C CA . GLN B 1 62 ? -15.172 -2.049 -4.91 1 96.31 62 GLN B CA 1
ATOM 1586 C C . GLN B 1 62 ? -15.883 -1.819 -3.58 1 96.31 62 GLN B C 1
ATOM 1588 O O . GLN B 1 62 ? -15.289 -1.312 -2.629 1 96.31 62 GLN B O 1
ATOM 1593 N N . PRO B 1 63 ? -17.172 -2.207 -3.539 1 94.88 63 PRO B N 1
ATOM 1594 C CA . PRO B 1 63 ? -17.781 -2.264 -2.211 1 94.88 63 PRO B CA 1
ATOM 1595 C C . PRO B 1 63 ? -17.016 -3.166 -1.244 1 94.88 63 PRO B C 1
ATOM 1597 O O . PRO B 1 63 ? -16.453 -4.18 -1.659 1 94.88 63 PRO B O 1
ATOM 1600 N N . ALA B 1 64 ? -17.031 -2.775 -0.008 1 95 64 ALA B N 1
ATOM 1601 C CA . ALA B 1 64 ? -16.297 -3.504 1.022 1 95 64 ALA B CA 1
ATOM 1602 C C . ALA B 1 64 ? -16.656 -4.984 1.008 1 95 64 ALA B C 1
ATOM 1604 O O . ALA B 1 64 ? -15.805 -5.84 1.242 1 95 64 ALA B O 1
ATOM 1605 N N . SER B 1 65 ? -17.906 -5.301 0.734 1 96.31 65 SER B N 1
ATOM 1606 C CA . SER B 1 65 ? -18.344 -6.688 0.739 1 96.31 65 SER B CA 1
ATOM 1607 C C . SER B 1 65 ? -17.641 -7.504 -0.335 1 96.31 65 SER B C 1
ATOM 1609 O O . SER B 1 65 ? -17.375 -8.688 -0.142 1 96.31 65 SER B O 1
ATOM 1611 N N . VAL B 1 66 ? -17.375 -6.859 -1.4 1 97.81 66 VAL B N 1
ATOM 1612 C CA . VAL B 1 66 ? -16.719 -7.555 -2.496 1 97.81 66 VAL B CA 1
ATOM 1613 C C . VAL B 1 66 ? -15.305 -7.965 -2.064 1 97.81 66 VAL B C 1
ATOM 1615 O O . VAL B 1 66 ? -14.93 -9.133 -2.188 1 97.81 66 VAL B O 1
ATOM 1618 N N . TYR B 1 67 ? -14.5 -7.051 -1.519 1 98 67 TYR B N 1
ATOM 1619 C CA . TYR B 1 67 ? -13.141 -7.371 -1.081 1 98 67 TYR B CA 1
ATOM 1620 C C . TYR B 1 67 ? -13.164 -8.359 0.076 1 98 67 TYR B C 1
ATOM 1622 O O . TYR B 1 67 ? -12.336 -9.273 0.135 1 98 67 TYR B O 1
ATOM 1630 N N . ARG B 1 68 ? -14.094 -8.227 0.94 1 97.56 68 ARG B N 1
ATOM 1631 C CA . ARG B 1 68 ? -14.188 -9.125 2.088 1 97.56 68 ARG B CA 1
ATOM 1632 C C . ARG B 1 68 ? -14.414 -10.562 1.639 1 97.56 68 ARG B C 1
ATOM 1634 O O . ARG B 1 68 ? -13.93 -11.5 2.279 1 97.56 68 ARG B O 1
ATOM 1641 N N . GLU B 1 69 ? -15.117 -10.695 0.527 1 98.06 69 GLU B N 1
ATOM 1642 C CA . GLU B 1 69 ? -15.461 -12.023 0.017 1 98.06 69 GLU B CA 1
ATOM 1643 C C . GLU B 1 69 ? -14.43 -12.508 -0.998 1 98.06 69 GLU B C 1
ATOM 1645 O O . GLU B 1 69 ? -14.57 -13.602 -1.554 1 98.06 69 GLU B O 1
ATOM 1650 N N . SER B 1 70 ? -13.414 -11.766 -1.159 1 98.62 70 SER B N 1
ATOM 1651 C CA . SER B 1 70 ? -12.453 -12.094 -2.203 1 98.62 70 SER B CA 1
ATOM 1652 C C . SER B 1 70 ? -11.297 -12.93 -1.649 1 98.62 70 SER B C 1
ATOM 1654 O O . SER B 1 70 ? -11.109 -13 -0.434 1 98.62 70 SER B O 1
ATOM 1656 N N . VAL B 1 71 ? -10.633 -13.617 -2.525 1 98.88 71 VAL B N 1
ATOM 1657 C CA . VAL B 1 71 ? -9.375 -14.312 -2.293 1 98.88 71 VAL B CA 1
ATOM 1658 C C . VAL B 1 71 ? -8.266 -13.664 -3.117 1 98.88 71 VAL B C 1
ATOM 1660 O O . VAL B 1 71 ? -8.445 -13.391 -4.305 1 98.88 71 VAL B O 1
ATOM 1663 N N . LEU B 1 72 ? -7.188 -13.352 -2.508 1 98.94 72 LEU B N 1
ATOM 1664 C CA . LEU B 1 72 ? -6.023 -12.836 -3.223 1 98.94 72 LEU B CA 1
ATOM 1665 C C . LEU B 1 72 ? -5.008 -13.945 -3.48 1 98.94 72 LEU B C 1
ATOM 1667 O O . LEU B 1 72 ? -4.562 -14.617 -2.547 1 98.94 72 LEU B O 1
ATOM 1671 N N . TYR B 1 73 ? -4.727 -14.188 -4.703 1 98.94 73 TYR B N 1
ATOM 1672 C CA . TYR B 1 73 ? -3.633 -15.062 -5.117 1 98.94 73 TYR B CA 1
ATOM 1673 C C . TYR B 1 73 ? -2.383 -14.25 -5.441 1 98.94 73 TYR B C 1
ATOM 1675 O O . TYR B 1 73 ? -2.445 -13.273 -6.188 1 98.94 73 TYR B O 1
ATOM 1683 N N . THR B 1 74 ? -1.28 -14.609 -4.938 1 98.94 74 THR B N 1
ATOM 1684 C CA . THR B 1 74 ? -0.01 -13.945 -5.219 1 98.94 74 THR B CA 1
ATOM 1685 C C . THR B 1 74 ? 1.12 -14.969 -5.309 1 98.94 74 THR B C 1
ATOM 1687 O O . THR B 1 74 ? 1.139 -15.953 -4.559 1 98.94 74 THR B O 1
ATOM 1690 N N . THR B 1 75 ? 2.041 -14.773 -6.238 1 98.94 75 THR B N 1
ATOM 1691 C CA . THR B 1 75 ? 3.059 -15.789 -6.496 1 98.94 75 THR B CA 1
ATOM 1692 C C . THR B 1 75 ? 4.102 -15.797 -5.383 1 98.94 75 THR B C 1
ATOM 1694 O O . THR B 1 75 ? 4.855 -16.766 -5.238 1 98.94 75 THR B O 1
ATOM 1697 N N . LEU B 1 76 ? 4.199 -14.758 -4.605 1 98.94 76 LEU B N 1
ATOM 1698 C CA . LEU B 1 76 ? 5.168 -14.609 -3.525 1 98.94 76 LEU B CA 1
ATOM 1699 C C . LEU B 1 76 ? 4.504 -14.047 -2.273 1 98.94 76 LEU B C 1
ATOM 1701 O O . LEU B 1 76 ? 3.549 -13.281 -2.365 1 98.94 76 LEU B O 1
ATOM 1705 N N . SER B 1 77 ? 5.02 -14.414 -1.09 1 98.94 77 SER B N 1
ATOM 1706 C CA . SER B 1 77 ? 4.512 -13.914 0.181 1 98.94 77 SER B CA 1
ATOM 1707 C C . SER B 1 77 ? 4.457 -12.383 0.185 1 98.94 77 SER B C 1
ATOM 1709 O O . SER B 1 77 ? 5.43 -11.727 -0.173 1 98.94 77 SER B O 1
ATOM 1711 N N . PRO B 1 78 ? 3.301 -11.805 0.539 1 98.94 78 PRO B N 1
ATOM 1712 C CA . PRO B 1 78 ? 3.143 -10.352 0.43 1 98.94 78 PRO B CA 1
ATOM 1713 C C . PRO B 1 78 ? 3.986 -9.586 1.449 1 98.94 78 PRO B C 1
ATOM 1715 O O . PRO B 1 78 ? 4.066 -9.992 2.613 1 98.94 78 PRO B O 1
ATOM 1718 N N . CYS B 1 79 ? 4.602 -8.492 1.045 1 98.81 79 CYS B N 1
ATOM 1719 C CA . CYS B 1 79 ? 5.391 -7.609 1.896 1 98.81 79 CYS B CA 1
ATOM 1720 C C . CYS B 1 79 ? 4.496 -6.852 2.873 1 98.81 79 CYS B C 1
ATOM 1722 O O . CYS B 1 79 ? 3.277 -7.023 2.869 1 98.81 79 CYS B O 1
ATOM 1724 N N . ALA B 1 80 ? 5.078 -6.004 3.631 1 98.88 80 ALA B N 1
ATOM 1725 C CA . ALA B 1 80 ? 4.344 -5.242 4.637 1 98.88 80 ALA B CA 1
ATOM 1726 C C . ALA B 1 80 ? 3.312 -4.324 3.986 1 98.88 80 ALA B C 1
ATOM 1728 O O . ALA B 1 80 ? 2.172 -4.234 4.449 1 98.88 80 ALA B O 1
ATOM 1729 N N . MET B 1 81 ? 3.662 -3.611 2.898 1 98.88 81 MET B N 1
ATOM 1730 C CA . MET B 1 81 ? 2.746 -2.719 2.193 1 98.88 81 MET B CA 1
ATOM 1731 C C . MET B 1 81 ? 1.546 -3.488 1.652 1 98.88 81 MET B C 1
ATOM 1733 O O . MET B 1 81 ? 0.399 -3.111 1.901 1 98.88 81 MET B O 1
ATOM 1737 N N . CYS B 1 82 ? 1.813 -4.586 0.995 1 98.94 82 CYS B N 1
ATOM 1738 C CA . CYS B 1 82 ? 0.758 -5.371 0.363 1 98.94 82 CYS B CA 1
ATOM 1739 C C . CYS B 1 82 ? -0.09 -6.086 1.407 1 98.94 82 CYS B C 1
ATOM 1741 O O . CYS B 1 82 ? -1.304 -6.223 1.241 1 98.94 82 CYS B O 1
ATOM 1743 N N . SER B 1 83 ? 0.575 -6.586 2.428 1 98.94 83 SER B N 1
ATOM 1744 C CA . SER B 1 83 ? -0.174 -7.18 3.531 1 98.94 83 SER B CA 1
ATOM 1745 C C . SER B 1 83 ? -1.071 -6.148 4.207 1 98.94 83 SER B C 1
ATOM 1747 O O . SER B 1 83 ? -2.201 -6.457 4.59 1 98.94 83 SER B O 1
ATOM 1749 N N . GLY B 1 84 ? -0.504 -4.934 4.387 1 98.94 84 GLY B N 1
ATOM 1750 C CA . GLY B 1 84 ? -1.331 -3.861 4.918 1 98.94 84 GLY B CA 1
ATOM 1751 C C . GLY B 1 84 ? -2.559 -3.582 4.07 1 98.94 84 GLY B C 1
ATOM 1752 O O . GLY B 1 84 ? -3.639 -3.316 4.605 1 98.94 84 GLY B O 1
ATOM 1753 N N . ALA B 1 85 ? -2.406 -3.607 2.764 1 98.88 85 ALA B N 1
ATOM 1754 C CA . ALA B 1 85 ? -3.537 -3.4 1.864 1 98.88 85 ALA B CA 1
ATOM 1755 C C . ALA B 1 85 ? -4.578 -4.504 2.029 1 98.88 85 ALA B C 1
ATOM 1757 O O . ALA B 1 85 ? -5.781 -4.238 2.016 1 98.88 85 ALA B O 1
ATOM 1758 N N . ILE B 1 86 ? -4.117 -5.758 2.152 1 98.94 86 ILE B N 1
ATOM 1759 C CA . ILE B 1 86 ? -4.992 -6.902 2.383 1 98.94 86 ILE B CA 1
ATOM 1760 C C . ILE B 1 86 ? -5.828 -6.664 3.637 1 98.94 86 ILE B C 1
ATOM 1762 O O . ILE B 1 86 ? -7.047 -6.863 3.625 1 98.94 86 ILE B O 1
ATOM 1766 N N . LEU B 1 87 ? -5.176 -6.195 4.68 1 98.88 87 LEU B N 1
ATOM 1767 C CA . LEU B 1 87 ? -5.859 -5.934 5.941 1 98.88 87 LEU B CA 1
ATOM 1768 C C . LEU B 1 87 ? -6.816 -4.75 5.805 1 98.88 87 LEU B C 1
ATOM 1770 O O . LEU B 1 87 ? -7.945 -4.805 6.293 1 98.88 87 LEU B O 1
ATOM 1774 N N . LEU B 1 88 ? -6.391 -3.697 5.141 1 98.56 88 LEU B N 1
ATOM 1775 C CA . LEU B 1 88 ? -7.207 -2.5 4.973 1 98.56 88 LEU B CA 1
ATOM 1776 C C . LEU B 1 88 ? -8.539 -2.838 4.305 1 98.56 88 LEU B C 1
ATOM 1778 O O . LEU B 1 88 ? -9.594 -2.369 4.742 1 98.56 88 LEU B O 1
ATOM 1782 N N . TYR B 1 89 ? -8.5 -3.697 3.273 1 98.19 89 TYR B N 1
ATOM 1783 C CA . TYR B 1 89 ? -9.688 -3.949 2.463 1 98.19 89 TYR B CA 1
ATOM 1784 C C . TYR B 1 89 ? -10.422 -5.195 2.943 1 98.19 89 TYR B C 1
ATOM 1786 O O . TYR B 1 89 ? -11.414 -5.613 2.338 1 98.19 89 TYR B O 1
ATOM 1794 N N . GLY B 1 90 ? -9.898 -5.812 3.953 1 98.25 90 GLY B N 1
ATOM 1795 C CA . GLY B 1 90 ? -10.594 -6.902 4.617 1 98.25 90 GLY B CA 1
ATOM 1796 C C . GLY B 1 90 ? -10.609 -8.188 3.805 1 98.25 90 GLY B C 1
ATOM 1797 O O . GLY B 1 90 ? -11.555 -8.977 3.9 1 98.25 90 GLY B O 1
ATOM 1798 N N . ILE B 1 91 ? -9.609 -8.367 2.936 1 98.56 91 ILE B N 1
ATOM 1799 C CA . ILE B 1 91 ? -9.531 -9.617 2.182 1 98.56 91 ILE B CA 1
ATOM 1800 C C . ILE B 1 91 ? -9.312 -10.781 3.139 1 98.56 91 ILE B C 1
ATOM 1802 O O . ILE B 1 91 ? -8.32 -10.812 3.875 1 98.56 91 ILE B O 1
ATOM 1806 N N . GLY B 1 92 ? -10.141 -11.711 3.027 1 97.75 92 GLY B N 1
ATOM 1807 C CA . GLY B 1 92 ? -10.203 -12.695 4.098 1 97.75 92 GLY B CA 1
ATOM 1808 C C . GLY B 1 92 ? -9.32 -13.906 3.85 1 97.75 92 GLY B C 1
ATOM 1809 O O . GLY B 1 92 ? -9.07 -14.688 4.766 1 97.75 92 GLY B O 1
ATOM 1810 N N . ARG B 1 93 ? -8.859 -14.086 2.621 1 98.81 93 ARG B N 1
ATOM 1811 C CA . ARG B 1 93 ? -8.062 -15.258 2.279 1 98.81 93 ARG B CA 1
ATOM 1812 C C . ARG B 1 93 ? -6.961 -14.898 1.285 1 98.81 93 ARG B C 1
ATOM 1814 O O . ARG B 1 93 ? -7.195 -14.141 0.34 1 98.81 93 ARG B O 1
ATOM 1821 N N . VAL B 1 94 ? -5.797 -15.414 1.556 1 98.94 94 VAL B N 1
ATOM 1822 C CA . VAL B 1 94 ? -4.645 -15.227 0.683 1 98.94 94 VAL B CA 1
ATOM 1823 C C . VAL B 1 94 ? -4.016 -16.578 0.359 1 98.94 94 VAL B C 1
ATOM 1825 O O . VAL B 1 94 ? -3.766 -17.391 1.257 1 98.94 94 VAL B O 1
ATOM 1828 N N . VAL B 1 95 ? -3.824 -16.844 -0.893 1 98.94 95 VAL B N 1
ATOM 1829 C CA . VAL B 1 95 ? -3.102 -18.016 -1.377 1 98.94 95 VAL B CA 1
ATOM 1830 C C . VAL B 1 95 ? -1.764 -17.578 -1.976 1 98.94 95 VAL B C 1
ATOM 1832 O O . VAL B 1 95 ? -1.726 -16.812 -2.932 1 98.94 95 VAL B O 1
ATOM 183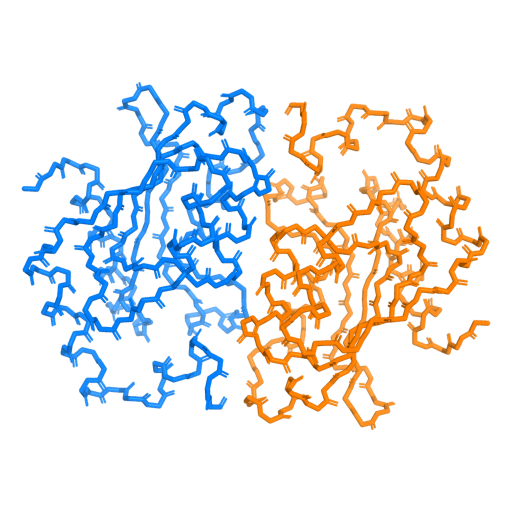5 N N . ILE B 1 96 ? -0.715 -18.094 -1.43 1 98.94 96 ILE B N 1
ATOM 1836 C CA . ILE B 1 96 ? 0.639 -17.672 -1.768 1 98.94 96 ILE B CA 1
ATOM 1837 C C . ILE B 1 96 ? 1.339 -18.766 -2.57 1 98.94 96 ILE B C 1
ATOM 1839 O O . ILE B 1 96 ? 1.309 -19.938 -2.189 1 98.94 96 ILE B O 1
ATOM 1843 N N . GLY B 1 97 ? 1.934 -18.375 -3.699 1 98.94 97 GLY B N 1
ATOM 1844 C CA . GLY B 1 97 ? 2.67 -19.344 -4.504 1 98.94 97 GLY B CA 1
ATOM 1845 C C . GLY B 1 97 ? 3.863 -19.938 -3.777 1 98.94 97 GLY B C 1
ATOM 1846 O O . GLY B 1 97 ? 4.043 -21.156 -3.766 1 98.94 97 GLY B O 1
ATOM 1847 N N . GLU B 1 98 ? 4.648 -19.109 -3.195 1 98.81 98 GLU B N 1
ATOM 1848 C CA . GLU B 1 98 ? 5.805 -19.578 -2.443 1 98.81 98 GLU B CA 1
ATOM 1849 C C . GLU B 1 98 ? 6.281 -18.531 -1.438 1 98.81 98 GLU B C 1
ATOM 1851 O O . GLU B 1 98 ? 5.875 -17.375 -1.506 1 98.81 98 GLU B O 1
ATOM 1856 N N . HIS B 1 99 ? 6.984 -18.969 -0.457 1 98.75 99 HIS B N 1
ATOM 1857 C CA . HIS B 1 99 ? 7.551 -18.047 0.52 1 98.75 99 HIS B CA 1
ATOM 1858 C C . HIS B 1 99 ? 8.977 -18.453 0.889 1 98.75 99 HIS B C 1
ATOM 1860 O O . HIS B 1 99 ? 9.477 -18.062 1.944 1 98.75 99 HIS B O 1
ATOM 1866 N N . ARG B 1 100 ? 9.617 -19.297 0.152 1 98.31 100 ARG B N 1
ATOM 1867 C CA . ARG B 1 100 ? 10.984 -19.734 0.401 1 98.31 100 ARG B CA 1
ATOM 1868 C C . ARG B 1 100 ? 11.977 -18.609 0.122 1 98.31 100 ARG B C 1
ATOM 1870 O O . ARG B 1 100 ? 12.953 -18.438 0.86 1 98.31 100 ARG B O 1
ATOM 1877 N N . THR B 1 101 ? 11.758 -17.859 -0.978 1 98 101 THR B N 1
ATOM 1878 C CA . THR B 1 101 ? 12.711 -16.828 -1.378 1 98 101 THR B CA 1
ATOM 1879 C C . THR B 1 101 ? 12.469 -15.539 -0.602 1 98 101 THR B C 1
ATOM 1881 O O . THR B 1 101 ? 13.344 -14.68 -0.536 1 98 101 THR B O 1
ATOM 1884 N N . PHE B 1 102 ? 11.258 -15.367 -0.088 1 98.06 102 PHE B N 1
ATOM 1885 C CA . PHE B 1 102 ? 10.875 -14.203 0.707 1 98.06 102 PHE B CA 1
ATOM 1886 C C . PHE B 1 102 ? 9.641 -14.508 1.55 1 98.06 102 PHE B C 1
ATOM 1888 O O . PHE B 1 102 ? 8.625 -14.977 1.028 1 98.06 102 PHE B O 1
ATOM 1895 N N . GLN B 1 103 ? 9.703 -14.289 2.811 1 98.19 103 GLN B N 1
ATOM 1896 C CA . GLN B 1 103 ? 8.539 -14.414 3.684 1 98.19 103 GLN B CA 1
ATOM 1897 C C . GLN B 1 103 ? 8.086 -13.047 4.191 1 98.19 103 GLN B C 1
ATOM 1899 O O . GLN B 1 103 ? 8.812 -12.383 4.934 1 98.19 103 GLN B O 1
ATOM 1904 N N . GLY B 1 104 ? 6.93 -12.633 3.746 1 98.38 104 GLY B N 1
ATOM 1905 C CA . GLY B 1 104 ? 6.363 -11.359 4.145 1 98.38 104 GLY B CA 1
ATOM 1906 C C . GLY B 1 104 ? 5.637 -11.414 5.477 1 98.38 104 GLY B C 1
ATOM 1907 O O . GLY B 1 104 ? 6.145 -11.992 6.441 1 98.38 104 GLY B O 1
ATOM 1908 N N . GLU B 1 105 ? 4.48 -10.742 5.512 1 98.75 105 GLU B N 1
ATOM 1909 C CA . GLU B 1 105 ? 3.801 -10.531 6.785 1 98.75 105 GLU B CA 1
ATOM 1910 C C . GLU B 1 105 ? 2.711 -11.57 7.016 1 98.75 105 GLU B C 1
ATOM 1912 O O . GLU B 1 105 ? 1.584 -11.234 7.379 1 98.75 105 GLU B O 1
ATOM 1917 N N . GLU B 1 106 ? 3.064 -12.859 6.758 1 98.88 106 GLU B N 1
ATOM 1918 C CA . GLU B 1 106 ? 2.094 -13.938 6.887 1 98.88 106 GLU B CA 1
ATOM 1919 C C . GLU B 1 106 ? 1.56 -14.039 8.312 1 98.88 106 GLU B C 1
ATOM 1921 O O . GLU B 1 106 ? 0.356 -14.203 8.516 1 98.88 106 GLU B O 1
ATOM 1926 N N . GLU B 1 107 ? 2.428 -13.961 9.305 1 98.62 107 GLU B N 1
ATOM 1927 C CA . GLU B 1 107 ? 2.008 -14.094 10.695 1 98.62 107 GLU B CA 1
ATOM 1928 C C . GLU B 1 107 ? 1.077 -12.961 11.102 1 98.62 107 GLU B C 1
ATOM 1930 O O . GLU B 1 107 ? 0.105 -13.18 11.828 1 98.62 107 GLU B O 1
ATOM 1935 N N . LEU B 1 108 ? 1.409 -11.773 10.703 1 98.75 108 LEU B N 1
ATOM 1936 C CA . LEU B 1 108 ? 0.521 -10.648 10.977 1 98.75 108 LEU B CA 1
ATOM 1937 C C . LEU B 1 108 ? -0.855 -10.883 10.359 1 98.75 108 LEU B C 1
ATOM 1939 O O . LEU B 1 108 ? -1.877 -10.625 11 1 98.75 108 LEU B O 1
ATOM 1943 N N . LEU B 1 109 ? -0.877 -11.336 9.086 1 98.88 109 LEU B N 1
ATOM 1944 C CA . LEU B 1 109 ? -2.137 -11.625 8.406 1 98.88 109 LEU B CA 1
ATOM 1945 C C . LEU B 1 109 ? -2.955 -12.648 9.18 1 98.88 109 LEU B C 1
ATOM 1947 O O . LEU B 1 109 ? -4.137 -12.43 9.461 1 98.88 109 LEU B O 1
ATOM 1951 N N . ARG B 1 110 ? -2.312 -13.758 9.57 1 98.88 110 ARG B N 1
ATOM 1952 C CA . ARG B 1 110 ? -3 -14.797 10.328 1 98.88 110 ARG B CA 1
ATOM 1953 C C . ARG B 1 110 ? -3.521 -14.25 11.656 1 98.88 110 ARG B C 1
ATOM 1955 O O . ARG B 1 110 ? -4.664 -14.516 12.031 1 98.88 110 ARG B O 1
ATOM 1962 N N . ALA B 1 111 ? -2.701 -13.477 12.336 1 98.75 111 ALA B N 1
ATOM 1963 C CA . ALA B 1 111 ? -3.07 -12.93 13.633 1 98.75 111 ALA B CA 1
ATOM 1964 C C . ALA B 1 111 ? -4.277 -12 13.516 1 98.75 111 ALA B C 1
ATOM 1966 O O . ALA B 1 111 ? -5.016 -11.805 14.484 1 98.75 111 ALA B O 1
ATOM 1967 N N . ARG B 1 112 ? -4.457 -11.531 12.328 1 98.56 112 ARG B N 1
ATOM 1968 C CA . ARG B 1 112 ? -5.551 -10.586 12.117 1 98.56 112 ARG B CA 1
ATOM 1969 C C . ARG B 1 112 ? -6.719 -11.258 11.398 1 98.56 112 ARG B C 1
ATOM 1971 O O . ARG B 1 112 ? -7.574 -10.578 10.82 1 98.56 112 ARG B O 1
ATOM 1978 N N . GLY B 1 113 ? -6.688 -12.523 11.336 1 98.62 113 GLY B N 1
ATOM 1979 C CA . GLY B 1 113 ? -7.863 -13.281 10.945 1 98.62 113 GLY B CA 1
ATOM 1980 C C . GLY B 1 113 ? -7.875 -13.648 9.469 1 98.62 113 GLY B C 1
ATOM 1981 O O . GLY B 1 113 ? -8.883 -14.141 8.953 1 98.62 113 GLY B O 1
ATOM 1982 N N . VAL B 1 114 ? -6.836 -13.391 8.75 1 98.88 114 VAL B N 1
ATOM 1983 C CA . VAL B 1 114 ? -6.758 -13.758 7.344 1 98.88 114 VAL B CA 1
ATOM 1984 C C . VAL B 1 114 ? -6.336 -15.219 7.207 1 98.88 114 VAL B C 1
ATOM 1986 O O . VAL B 1 114 ? -5.375 -15.656 7.844 1 98.88 114 VAL B O 1
ATOM 1989 N N . ALA B 1 115 ? -7.086 -16 6.43 1 98.88 115 ALA B N 1
ATOM 1990 C CA . ALA B 1 115 ? -6.656 -17.359 6.094 1 98.88 115 ALA B CA 1
ATOM 1991 C C . ALA B 1 115 ? -5.512 -17.328 5.09 1 98.88 115 ALA B C 1
ATOM 1993 O O . ALA B 1 115 ? -5.652 -16.781 3.99 1 98.88 115 ALA B O 1
ATOM 1994 N N . VAL B 1 116 ? -4.391 -17.875 5.445 1 98.94 116 VAL B N 1
ATOM 1995 C CA . VAL B 1 116 ? -3.207 -17.859 4.594 1 98.94 116 VAL B CA 1
ATOM 1996 C C . VAL B 1 116 ? -2.814 -19.281 4.211 1 98.94 116 VAL B C 1
ATOM 1998 O O . VAL B 1 116 ? -2.625 -20.141 5.086 1 98.94 116 VAL B O 1
ATOM 2001 N N . GLU B 1 117 ? -2.76 -19.547 2.982 1 98.88 117 GLU B N 1
ATOM 2002 C CA . GLU B 1 117 ? -2.293 -20.828 2.432 1 98.88 117 GLU B CA 1
ATOM 2003 C C . GLU B 1 117 ? -1.045 -20.625 1.576 1 98.88 117 GLU B C 1
ATOM 2005 O O . GLU B 1 117 ? -0.991 -19.719 0.745 1 98.88 117 GLU B O 1
ATOM 2010 N N . VAL B 1 118 ? -0.072 -21.438 1.77 1 98.81 118 VAL B N 1
ATOM 2011 C CA . VAL B 1 118 ? 1.146 -21.391 0.966 1 98.81 118 VAL B CA 1
ATOM 2012 C C . VAL B 1 118 ? 1.278 -22.688 0.172 1 98.81 118 VAL B C 1
ATOM 2014 O O . VAL B 1 118 ? 1.33 -23.781 0.752 1 98.81 118 VAL B O 1
ATOM 2017 N N . LEU B 1 119 ? 1.453 -22.516 -1.169 1 98.75 119 LEU B N 1
ATOM 2018 C CA . LEU B 1 119 ? 1.392 -23.672 -2.051 1 98.75 119 LEU B CA 1
ATOM 2019 C C . LEU B 1 119 ? 2.77 -24.312 -2.211 1 98.75 119 LEU B C 1
ATOM 2021 O O . LEU B 1 119 ? 2.877 -25.516 -2.463 1 98.75 119 LEU B O 1
ATOM 2025 N N . GLN B 1 120 ? 3.771 -23.609 -2.004 1 98.5 120 GLN B N 1
ATOM 2026 C CA . GLN B 1 120 ? 5.141 -23.984 -2.348 1 98.5 120 GLN B CA 1
ATOM 2027 C C . GLN B 1 120 ? 5.219 -24.516 -3.771 1 98.5 120 GLN B C 1
ATOM 2029 O O . GLN B 1 120 ? 5.738 -25.609 -3.996 1 98.5 120 GLN B O 1
ATOM 2034 N N . ASP B 1 121 ? 4.656 -23.719 -4.621 1 98.69 121 ASP B N 1
ATOM 2035 C CA . ASP B 1 121 ? 4.598 -24.094 -6.031 1 98.69 121 ASP B CA 1
ATOM 2036 C C . ASP B 1 121 ? 5.988 -24.062 -6.664 1 98.69 121 ASP B C 1
ATOM 2038 O O . ASP B 1 121 ? 6.691 -23.047 -6.57 1 98.69 121 ASP B O 1
ATOM 2042 N N . ARG B 1 122 ? 6.379 -25.047 -7.355 1 98.31 122 ARG B N 1
ATOM 2043 C CA . ARG B 1 122 ? 7.727 -25.203 -7.895 1 98.31 122 ARG B CA 1
ATOM 2044 C C . ARG B 1 122 ? 8.023 -24.141 -8.938 1 98.31 122 ARG B C 1
ATOM 2046 O O . ARG B 1 122 ? 9.141 -23.625 -9 1 98.31 122 ARG B O 1
ATOM 2053 N N . ASP B 1 123 ? 7.109 -23.828 -9.789 1 98.69 123 ASP B N 1
ATOM 2054 C CA . ASP B 1 123 ? 7.316 -22.828 -10.828 1 98.69 123 ASP B CA 1
ATOM 2055 C C . ASP B 1 123 ? 7.523 -21.438 -10.227 1 98.69 123 ASP B C 1
ATOM 2057 O O . ASP B 1 123 ? 8.383 -20.672 -10.68 1 98.69 123 ASP B O 1
ATOM 2061 N N . CYS B 1 124 ? 6.695 -21.094 -9.188 1 98.81 124 CYS B N 1
ATOM 2062 C CA . CYS B 1 124 ? 6.867 -19.828 -8.492 1 98.81 124 CYS B CA 1
ATOM 2063 C C . CYS B 1 124 ? 8.242 -19.75 -7.844 1 98.81 124 CYS B C 1
ATOM 2065 O O . CYS B 1 124 ? 8.938 -18.734 -7.977 1 98.81 124 CYS B O 1
ATOM 2067 N N . ILE B 1 125 ? 8.633 -20.812 -7.18 1 98.81 125 ILE B N 1
ATOM 2068 C CA . ILE B 1 125 ? 9.922 -20.859 -6.492 1 98.81 125 ILE B CA 1
ATOM 2069 C C . ILE B 1 125 ? 11.055 -20.688 -7.5 1 98.81 125 ILE B C 1
ATOM 2071 O O . ILE B 1 125 ? 11.938 -19.844 -7.312 1 98.81 125 ILE B O 1
ATOM 2075 N N . GLN B 1 126 ? 11.031 -21.438 -8.57 1 98.75 126 GLN B N 1
ATOM 2076 C CA . GLN B 1 126 ? 12.102 -21.406 -9.555 1 98.75 126 GLN B CA 1
ATOM 2077 C C . GLN B 1 126 ? 12.195 -20.047 -10.242 1 98.75 126 GLN B C 1
ATOM 2079 O O . GLN B 1 126 ? 13.297 -19.547 -10.492 1 98.75 126 GLN B O 1
ATOM 2084 N N . LEU B 1 127 ? 11.078 -19.531 -10.57 1 98.81 127 LEU B N 1
ATOM 2085 C CA . LEU B 1 127 ? 11.039 -18.219 -11.219 1 98.81 127 LEU B CA 1
ATOM 2086 C C . LEU B 1 127 ? 11.703 -17.156 -10.352 1 98.81 127 LEU B C 1
ATOM 2088 O O . LEU B 1 127 ? 12.547 -16.391 -10.828 1 98.81 127 LEU B O 1
ATOM 2092 N N . MET B 1 128 ? 11.383 -17.094 -9.047 1 98.69 128 MET B N 1
ATOM 2093 C CA . MET B 1 128 ? 11.93 -16.078 -8.141 1 98.69 128 MET B CA 1
ATOM 2094 C C . MET B 1 128 ? 13.406 -16.344 -7.863 1 98.69 128 MET B C 1
ATOM 2096 O O . MET B 1 128 ? 14.211 -15.414 -7.82 1 98.69 128 MET B O 1
ATOM 2100 N N . ARG B 1 129 ? 13.773 -17.641 -7.684 1 98.75 129 ARG B N 1
ATOM 2101 C CA . ARG B 1 129 ? 15.172 -17.984 -7.43 1 98.75 129 ARG B CA 1
ATOM 2102 C C . ARG B 1 129 ? 16.062 -17.547 -8.594 1 98.75 129 ARG B C 1
ATOM 2104 O O . ARG B 1 129 ? 17.141 -16.984 -8.375 1 98.75 129 ARG B O 1
ATOM 2111 N N . ALA B 1 130 ? 15.609 -17.859 -9.797 1 98.81 130 ALA B N 1
ATOM 2112 C CA . ALA B 1 130 ? 16.375 -17.469 -10.984 1 98.81 130 ALA B CA 1
ATOM 2113 C C . ALA B 1 130 ? 16.531 -15.961 -11.062 1 98.81 130 ALA B C 1
ATOM 2115 O O . ALA B 1 130 ? 17.625 -15.461 -11.375 1 98.81 130 ALA B O 1
ATOM 2116 N N . PHE B 1 131 ? 15.484 -15.242 -10.805 1 98.88 131 PHE B N 1
ATOM 2117 C CA . PHE B 1 131 ? 15.516 -13.789 -10.867 1 98.88 131 PHE B CA 1
ATOM 2118 C C . PHE B 1 131 ? 16.484 -13.219 -9.836 1 98.88 131 PHE B C 1
ATOM 2120 O O . PHE B 1 131 ? 17.297 -12.352 -10.148 1 98.88 131 PHE B O 1
ATOM 2127 N N . ILE B 1 132 ? 16.375 -13.672 -8.523 1 98.56 132 ILE B N 1
ATOM 2128 C CA . ILE B 1 132 ? 17.188 -13.156 -7.426 1 98.56 132 ILE B CA 1
ATOM 2129 C C . ILE B 1 132 ? 18.672 -13.43 -7.715 1 98.56 132 ILE B C 1
ATOM 2131 O O . ILE B 1 132 ? 19.516 -12.586 -7.441 1 98.56 132 ILE B O 1
ATOM 2135 N N . THR B 1 133 ? 18.906 -14.586 -8.32 1 98.5 133 THR B N 1
ATOM 2136 C CA . THR B 1 133 ? 20.281 -14.922 -8.695 1 98.5 133 THR B CA 1
ATOM 2137 C C . THR B 1 133 ? 20.797 -13.969 -9.766 1 98.5 133 THR B C 1
ATOM 2139 O O . THR B 1 133 ? 21.922 -13.492 -9.68 1 98.5 133 THR B O 1
ATOM 2142 N N . ALA B 1 134 ? 20.016 -13.648 -10.734 1 98.25 134 ALA B N 1
ATOM 2143 C CA . ALA B 1 134 ? 20.422 -12.852 -11.891 1 98.25 134 ALA B CA 1
ATOM 2144 C C . ALA B 1 134 ? 20.484 -11.367 -11.547 1 98.25 134 ALA B C 1
ATOM 2146 O O . ALA B 1 134 ? 21.297 -10.625 -12.094 1 98.25 134 ALA B O 1
ATOM 2147 N N . ARG B 1 135 ? 19.547 -10.914 -10.703 1 97.75 135 ARG B N 1
ATOM 2148 C CA . ARG B 1 135 ? 19.375 -9.492 -10.422 1 97.75 135 ARG B CA 1
ATOM 2149 C C . ARG B 1 135 ? 19.188 -9.242 -8.93 1 97.75 135 ARG B C 1
ATOM 2151 O O . ARG B 1 135 ? 18.188 -8.672 -8.508 1 97.75 135 ARG B O 1
ATOM 2158 N N . PRO B 1 136 ? 20.156 -9.531 -8.07 1 96.81 136 PRO B N 1
ATOM 2159 C CA . PRO B 1 136 ? 20.016 -9.43 -6.617 1 96.81 136 PRO B CA 1
ATOM 2160 C C . PRO B 1 136 ? 19.797 -8 -6.141 1 96.81 136 PRO B C 1
ATOM 2162 O O . PRO B 1 136 ? 19.047 -7.77 -5.184 1 96.81 136 PRO B O 1
ATOM 2165 N N . GLN B 1 137 ? 20.344 -7.012 -6.824 1 95.25 137 GLN B N 1
ATOM 2166 C CA . GLN B 1 137 ? 20.203 -5.625 -6.395 1 95.25 137 GLN B CA 1
ATOM 2167 C C . GLN B 1 137 ? 18.781 -5.109 -6.633 1 95.25 137 GLN B C 1
ATOM 2169 O O . GLN B 1 137 ? 18.234 -4.398 -5.797 1 95.25 137 GLN B O 1
ATOM 2174 N N . LEU B 1 138 ? 18.25 -5.465 -7.766 1 96 138 LEU B N 1
ATOM 2175 C CA . LEU B 1 138 ? 16.875 -5.066 -8.078 1 96 138 LEU B CA 1
ATOM 2176 C C . LEU B 1 138 ? 15.891 -5.711 -7.109 1 96 138 LEU B C 1
ATOM 2178 O O . LEU B 1 138 ? 14.938 -5.059 -6.66 1 96 138 LEU B O 1
ATOM 2182 N N . TRP B 1 139 ? 16.109 -6.906 -6.734 1 96.94 139 TRP B N 1
ATOM 2183 C CA . TRP B 1 139 ? 15.258 -7.602 -5.773 1 96.94 139 TRP B CA 1
ATOM 2184 C C . TRP B 1 139 ? 15.328 -6.934 -4.402 1 96.94 139 TRP B C 1
ATOM 2186 O O . TRP B 1 139 ? 14.297 -6.668 -3.785 1 96.94 139 TRP B O 1
ATOM 2196 N N . ASN B 1 140 ? 16.547 -6.652 -3.984 1 95.12 140 ASN B N 1
ATOM 2197 C CA . ASN B 1 140 ? 16.734 -6.02 -2.682 1 95.12 140 ASN B CA 1
ATOM 2198 C C . ASN B 1 140 ? 16.047 -4.668 -2.611 1 95.12 140 ASN B C 1
ATOM 2200 O O . ASN B 1 140 ? 15.508 -4.293 -1.563 1 95.12 140 ASN B O 1
ATOM 2204 N N . GLU B 1 141 ? 16.016 -3.922 -3.652 1 94.44 141 GLU B N 1
ATOM 2205 C CA . GLU B 1 141 ? 15.305 -2.648 -3.699 1 94.44 141 GLU B CA 1
ATOM 2206 C C . GLU B 1 141 ? 13.805 -2.852 -3.539 1 94.44 141 GLU B C 1
ATOM 2208 O O . GLU B 1 141 ? 13.141 -2.096 -2.824 1 94.44 141 GLU B O 1
ATOM 2213 N N . ASP B 1 142 ? 13.297 -3.896 -4.18 1 94.25 142 ASP B N 1
ATOM 2214 C CA . ASP B 1 142 ? 11.859 -4.152 -4.176 1 94.25 142 ASP B CA 1
ATOM 2215 C C . ASP B 1 142 ? 11.359 -4.438 -2.762 1 94.25 142 ASP B C 1
ATOM 2217 O O . ASP B 1 142 ? 10.211 -4.125 -2.434 1 94.25 142 ASP B O 1
ATOM 2221 N N . ILE B 1 143 ? 12.25 -4.965 -1.92 1 93.31 143 ILE B N 1
ATOM 2222 C CA . ILE B 1 143 ? 11.82 -5.34 -0.577 1 93.31 143 ILE B CA 1
ATOM 2223 C C . ILE B 1 143 ? 12.367 -4.34 0.439 1 93.31 143 ILE B C 1
ATOM 2225 O O . ILE B 1 143 ? 12.375 -4.609 1.643 1 93.31 143 ILE B O 1
ATOM 2229 N N . GLY B 1 144 ? 12.953 -3.23 -0.072 1 90.12 144 GLY B N 1
ATOM 2230 C CA . GLY B 1 144 ? 13.336 -2.107 0.769 1 90.12 144 GLY B CA 1
ATOM 2231 C C . GLY B 1 144 ? 14.68 -2.295 1.449 1 90.12 144 GLY B C 1
ATOM 2232 O O . GLY B 1 144 ? 14.93 -1.712 2.506 1 90.12 144 GLY B O 1
ATOM 2233 N N . ARG B 1 145 ? 15.641 -3.084 0.914 1 89 145 ARG B N 1
ATOM 2234 C CA . ARG B 1 145 ? 16.906 -3.387 1.571 1 89 145 ARG B CA 1
ATOM 2235 C C . ARG B 1 145 ? 18.078 -2.746 0.83 1 89 145 ARG B C 1
ATOM 2237 O O . ARG B 1 145 ? 19.219 -2.854 1.261 1 89 145 ARG B O 1
ATOM 2244 N N . ALA B 1 146 ? 17.859 -2.113 -0.274 1 82.25 146 ALA B N 1
ATOM 2245 C CA . ALA B 1 146 ? 18.984 -1.537 -1.014 1 82.25 146 ALA B CA 1
ATOM 2246 C C . ALA B 1 146 ? 18.766 -0.044 -1.247 1 82.25 146 ALA B C 1
ATOM 2248 O O . ALA B 1 146 ? 17.641 0.43 -1.31 1 82.25 146 ALA B O 1
#

Solvent-accessible surface area (backbone atoms only — not comparable to full-atom values): 13636 Å² total; per-residue (Å²): 129,56,73,58,54,48,51,4,46,51,28,7,51,51,16,38,76,63,68,22,56,59,31,7,6,24,32,30,43,88,90,33,77,57,14,50,21,26,19,34,29,63,70,66,50,32,54,63,33,40,14,59,45,29,7,43,40,58,43,28,70,64,55,23,66,53,38,37,61,19,36,39,27,25,30,44,39,46,42,40,26,45,38,14,41,36,60,36,36,41,38,37,31,37,41,22,23,18,48,86,94,46,72,41,42,60,66,62,39,46,75,70,66,24,47,76,44,73,66,64,34,64,68,43,45,50,53,46,51,53,43,44,71,75,40,48,67,65,49,32,41,76,66,32,71,56,128,57,73,58,54,48,50,5,46,52,29,7,51,50,15,37,74,64,68,24,55,60,30,7,6,25,31,31,44,90,90,35,76,56,15,50,21,26,19,33,29,63,71,67,52,33,54,64,34,40,15,57,44,29,8,42,39,59,42,28,71,64,54,24,68,52,38,36,61,18,35,40,27,26,31,45,38,44,42,41,27,47,39,15,39,37,59,36,38,41,38,37,30,37,41,22,23,18,46,87,93,45,71,41,40,59,66,60,41,45,76,70,66,25,48,75,44,73,63,63,35,65,67,41,45,49,54,46,51,53,45,42,70,76,39,49,67,64,48,33,42,76,65,32,72,56

Foldseek 3Di:
DDPQLVLQQVQLVVQVVLVHHRKKKFKAFPRRTLFIHAQCCPVVVDLQRHRLNRRDVSSPDDPLVRQLRIEMEMAEADAPSSLVVNVVSNRAEYEYNADPVHHHDVVVCVVSRHHYHYDPHPSSVVSNVVCCVVCVPNVCVSNPND/DDPQLVLQQVQLVVQVVLVHHRKKKFKAFPRRTLFIHAQCCPVVVDLQRHRLNRRDVSSPDDPLVRQLRIEMEMAEADAPSSLVVNVVSNRAEYEYNADPVHHHDVVVCVVSRHHYHYDPHPSSVVSNVVCCVVCVPNVCVSNPND

pLDDT: mean 97.93, std 2.61, range [79.0, 99.0]